Protein AF-A0A2E7CMU0-F1 (afdb_monomer_lite)

Secondary structure (DSSP, 8-state):
-----SHHHHHHHHHHHTSS--HHHHHHHHHHHHHHHHTTS-HHHHHHHHHHHT-SS-EEHHHHHHHHT--HHHHHHHHHHHHHTTSEEE-THHHHTTSSS-S--SSSHHHHTTS--EEEE-S-HHHHHHHHHHHHHHHHHHHHHHHHHHHHHHHHHHS-HHHHHHHHHHHHHHHHHHHHHHHHHH-HHHHHHHHHHHHHHHTTSSSSS---

Structure (mmCIF, N/CA/C/O backbone):
data_AF-A0A2E7CMU0-F1
#
_entry.id   AF-A0A2E7CMU0-F1
#
loop_
_atom_site.group_PDB
_atom_site.id
_atom_site.type_symbol
_atom_site.label_atom_id
_atom_site.label_alt_id
_atom_site.label_comp_id
_atom_site.label_asym_id
_atom_site.label_entity_id
_atom_site.label_seq_id
_atom_site.pdbx_PDB_ins_code
_atom_site.Cartn_x
_atom_site.Cartn_y
_atom_site.Cartn_z
_atom_site.occupancy
_atom_site.B_iso_or_equiv
_atom_site.auth_seq_id
_atom_site.auth_comp_id
_atom_site.auth_asym_id
_atom_site.auth_atom_id
_atom_site.pdbx_PDB_model_num
ATOM 1 N N . MET A 1 1 ? 39.537 -1.175 -45.916 1.00 44.81 1 MET A N 1
ATOM 2 C CA . MET A 1 1 ? 38.376 -2.036 -45.595 1.00 44.81 1 MET A CA 1
ATOM 3 C C . MET A 1 1 ? 38.641 -2.731 -44.264 1.00 44.81 1 MET A C 1
ATOM 5 O O . MET A 1 1 ? 39.725 -3.272 -44.107 1.00 44.81 1 MET A O 1
ATOM 9 N N . LYS A 1 2 ? 37.657 -2.701 -43.353 1.00 46.56 2 LYS A N 1
ATOM 10 C CA . LYS A 1 2 ? 37.602 -3.333 -42.015 1.00 46.56 2 LYS A CA 1
ATOM 11 C C . LYS A 1 2 ? 38.468 -2.722 -40.900 1.00 46.56 2 LYS A C 1
ATOM 13 O O . LYS A 1 2 ? 39.662 -2.977 -40.826 1.00 46.56 2 LYS A O 1
ATOM 18 N N . LYS A 1 3 ? 37.790 -2.036 -39.971 1.00 41.72 3 LYS A N 1
ATOM 19 C CA . LYS A 1 3 ? 37.779 -2.299 -38.515 1.00 41.72 3 LYS A CA 1
ATOM 20 C C . LYS A 1 3 ? 36.837 -1.282 -37.853 1.00 41.72 3 LYS A C 1
ATOM 22 O O . LYS A 1 3 ? 37.249 -0.173 -37.569 1.00 41.72 3 LYS A O 1
ATOM 27 N N . ASN A 1 4 ? 35.572 -1.661 -37.675 1.00 44.09 4 ASN A N 1
ATOM 28 C CA . ASN A 1 4 ? 34.621 -0.990 -36.777 1.00 44.09 4 ASN A CA 1
ATOM 29 C C . ASN A 1 4 ? 33.542 -2.003 -36.373 1.00 44.09 4 ASN A C 1
ATOM 31 O O . ASN A 1 4 ? 32.387 -1.917 -36.756 1.00 44.09 4 ASN A O 1
ATOM 35 N N . THR A 1 5 ? 33.959 -3.073 -35.699 1.00 53.72 5 THR A N 1
ATOM 36 C CA . THR A 1 5 ? 33.054 -4.160 -35.283 1.00 53.72 5 THR A CA 1
ATOM 37 C C . THR A 1 5 ? 33.078 -4.410 -33.775 1.00 53.72 5 THR A C 1
ATOM 39 O O . THR A 1 5 ? 32.323 -5.243 -33.295 1.00 53.72 5 THR A O 1
ATOM 42 N N . GLY A 1 6 ? 33.903 -3.687 -33.005 1.00 41.91 6 GLY A N 1
ATOM 43 C CA . GLY A 1 6 ? 34.020 -3.861 -31.549 1.00 41.91 6 GLY A CA 1
ATOM 44 C C . GLY A 1 6 ? 33.143 -2.924 -30.709 1.00 41.91 6 GLY A C 1
ATOM 45 O O . GLY A 1 6 ? 32.631 -3.346 -29.672 1.00 41.91 6 GLY A O 1
ATOM 46 N N . GLU A 1 7 ? 32.940 -1.678 -31.148 1.00 43.06 7 GLU A N 1
ATOM 47 C CA . GLU A 1 7 ? 32.168 -0.669 -30.399 1.00 43.06 7 GLU A CA 1
ATOM 48 C C . GLU A 1 7 ? 30.659 -0.763 -30.667 1.00 43.06 7 GLU A C 1
ATOM 50 O O . GLU A 1 7 ? 29.880 -0.786 -29.712 1.00 43.06 7 GLU A O 1
ATOM 55 N N . ASP A 1 8 ? 30.243 -0.996 -31.916 1.00 41.97 8 ASP A N 1
ATOM 56 C CA . ASP A 1 8 ? 28.827 -1.177 -32.288 1.00 41.97 8 ASP A CA 1
ATOM 57 C C . ASP A 1 8 ? 28.168 -2.395 -31.603 1.00 41.97 8 ASP A C 1
ATOM 59 O O . ASP A 1 8 ? 26.972 -2.396 -31.287 1.00 41.97 8 ASP A O 1
ATOM 63 N N . LEU A 1 9 ? 28.945 -3.439 -31.285 1.00 42.28 9 LEU A N 1
ATOM 64 C CA . LEU A 1 9 ? 28.461 -4.611 -30.540 1.00 42.28 9 LEU A CA 1
ATOM 65 C C . LEU A 1 9 ? 28.319 -4.352 -29.030 1.00 42.28 9 LEU A C 1
ATOM 67 O O . LEU A 1 9 ? 27.482 -4.984 -28.383 1.00 42.28 9 LEU A O 1
ATOM 71 N N . LYS A 1 10 ? 29.095 -3.424 -28.454 1.00 39.53 10 LYS A N 1
ATOM 72 C CA . LYS A 1 10 ? 28.945 -3.012 -27.047 1.00 39.53 10 LYS A CA 1
ATOM 73 C C . LYS A 1 10 ? 27.800 -2.014 -26.883 1.00 39.53 10 LYS A C 1
ATOM 75 O O . LYS A 1 10 ? 27.034 -2.135 -25.930 1.00 39.53 10 LYS A O 1
ATOM 80 N N . GLN A 1 11 ? 27.622 -1.101 -27.836 1.00 38.53 11 GLN A N 1
ATOM 81 C CA . GLN A 1 11 ? 26.534 -0.122 -27.821 1.00 38.53 11 GLN A CA 1
ATOM 82 C C . GLN A 1 11 ? 25.166 -0.776 -28.082 1.00 38.53 11 GLN A C 1
ATOM 84 O O . GLN A 1 11 ? 24.211 -0.503 -27.359 1.00 38.53 11 GLN A O 1
ATOM 89 N N . SER A 1 12 ? 25.073 -1.738 -29.009 1.00 36.97 12 SER A N 1
ATOM 90 C CA . SER A 1 12 ? 23.820 -2.477 -29.258 1.00 36.97 12 SER A CA 1
ATOM 91 C C . SER A 1 12 ? 23.412 -3.429 -28.122 1.00 36.97 12 SER A C 1
ATOM 93 O O . SER A 1 12 ? 22.215 -3.616 -27.887 1.00 36.97 12 SER A O 1
ATOM 95 N N . LYS A 1 13 ? 24.369 -3.993 -27.368 1.00 37.16 13 LYS A N 1
ATOM 96 C CA . LYS A 1 13 ? 24.080 -4.780 -26.153 1.00 37.16 13 LYS A CA 1
ATOM 97 C C . LYS A 1 13 ? 23.616 -3.907 -24.984 1.00 37.16 13 LYS A C 1
ATOM 99 O O . LYS A 1 13 ? 22.713 -4.317 -24.262 1.00 37.16 13 LYS A O 1
ATOM 104 N N . ASN A 1 14 ? 24.174 -2.705 -24.831 1.00 41.19 14 ASN A N 1
ATOM 105 C CA . ASN A 1 14 ? 23.803 -1.785 -23.751 1.00 41.19 14 ASN A CA 1
ATOM 106 C C . ASN A 1 14 ? 22.409 -1.155 -23.972 1.00 41.19 14 ASN A C 1
ATOM 108 O O . ASN A 1 14 ? 21.643 -0.989 -23.030 1.00 41.19 14 ASN A O 1
ATOM 112 N N . ILE A 1 15 ? 22.021 -0.908 -25.230 1.00 41.84 15 ILE A N 1
ATOM 113 C CA . ILE A 1 15 ? 20.683 -0.391 -25.579 1.00 41.84 15 ILE A CA 1
ATOM 114 C C . ILE A 1 15 ? 19.585 -1.458 -25.404 1.00 41.84 15 ILE A C 1
ATOM 116 O O . ILE A 1 15 ? 18.465 -1.127 -25.021 1.00 41.84 15 ILE A O 1
ATOM 120 N N . LYS A 1 16 ? 19.878 -2.745 -25.651 1.00 41.62 16 LYS A N 1
ATOM 121 C CA . LYS A 1 16 ? 18.906 -3.835 -25.431 1.00 41.62 16 LYS A CA 1
ATOM 122 C C . LYS A 1 16 ? 18.713 -4.180 -23.952 1.00 41.62 16 LYS A C 1
ATOM 124 O O . LYS A 1 16 ? 17.608 -4.551 -23.572 1.00 41.62 16 LYS A O 1
ATOM 129 N N 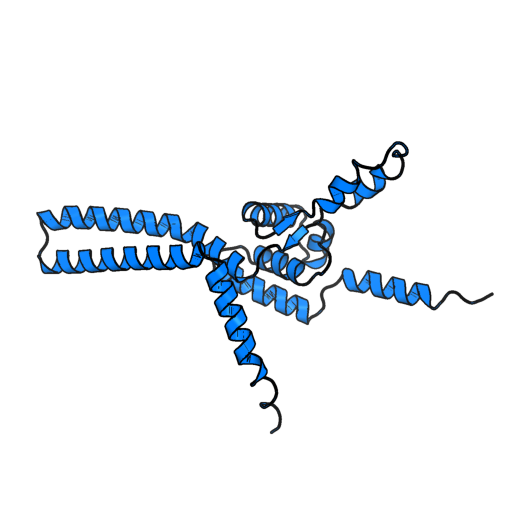. ALA A 1 17 ? 19.747 -4.023 -23.125 1.00 47.94 17 ALA A N 1
ATOM 130 C CA . ALA A 1 17 ? 19.672 -4.309 -21.692 1.00 47.94 17 ALA A CA 1
ATOM 131 C C . ALA A 1 17 ? 18.730 -3.361 -20.923 1.00 47.94 17 ALA A C 1
ATOM 133 O O . ALA A 1 17 ? 18.211 -3.751 -19.884 1.00 47.94 17 ALA A O 1
ATOM 134 N N . SER A 1 18 ? 18.456 -2.148 -21.427 1.00 59.78 18 SER A N 1
ATOM 135 C CA . SER A 1 18 ? 17.535 -1.207 -20.765 1.00 59.78 18 SER A CA 1
ATOM 136 C C . SER A 1 18 ? 16.062 -1.358 -21.170 1.00 59.78 18 SER A C 1
ATOM 138 O O . SER A 1 18 ? 15.197 -0.733 -20.558 1.00 59.78 18 SER A O 1
ATOM 140 N N . GLN A 1 19 ? 15.749 -2.174 -22.186 1.00 68.50 19 GLN A N 1
ATOM 141 C CA . GLN A 1 19 ? 14.406 -2.238 -22.786 1.00 68.50 19 GLN A CA 1
ATOM 142 C C . GLN A 1 19 ? 13.599 -3.491 -22.428 1.00 68.50 19 GLN A C 1
ATOM 144 O O . GLN A 1 19 ? 12.446 -3.608 -22.843 1.00 68.50 19 GLN A O 1
ATOM 149 N N . THR A 1 20 ? 14.166 -4.438 -21.681 1.00 84.75 20 THR A N 1
ATOM 150 C CA . THR A 1 20 ? 13.489 -5.692 -21.320 1.00 84.75 20 THR A CA 1
ATOM 151 C C . THR A 1 20 ? 13.838 -6.083 -19.892 1.00 84.75 20 THR A C 1
ATOM 153 O O . THR A 1 20 ? 14.986 -5.938 -19.481 1.00 84.75 20 THR A O 1
ATOM 156 N N . LEU A 1 21 ? 12.843 -6.564 -19.147 1.00 91.00 21 LEU A N 1
ATOM 157 C CA . LEU A 1 21 ? 13.028 -7.045 -17.783 1.00 91.00 21 LEU A CA 1
ATOM 158 C C . LEU A 1 21 ? 13.714 -8.412 -17.788 1.00 91.00 21 LEU A C 1
ATOM 160 O O . LEU A 1 21 ? 13.342 -9.307 -18.548 1.00 91.00 21 LEU A O 1
ATOM 164 N N . LEU A 1 22 ? 14.709 -8.579 -16.923 1.00 93.69 22 LEU A N 1
ATOM 165 C CA . LEU A 1 22 ? 15.286 -9.889 -16.640 1.00 93.69 22 LEU A CA 1
ATOM 166 C C . LEU A 1 22 ? 14.326 -10.707 -15.753 1.00 93.69 22 LEU A C 1
ATOM 168 O O . LEU A 1 22 ? 13.578 -10.126 -14.965 1.00 93.69 22 LEU A O 1
ATOM 172 N N . PRO A 1 23 ? 14.387 -12.053 -15.775 1.00 94.44 23 PRO A N 1
ATOM 173 C CA . PRO A 1 23 ? 13.454 -12.887 -15.007 1.00 94.44 23 PRO A CA 1
ATOM 174 C C . PRO A 1 23 ? 13.434 -12.614 -13.493 1.00 94.44 23 PRO A C 1
ATOM 176 O O . PRO A 1 23 ? 12.405 -12.764 -12.843 1.00 94.44 23 PRO A O 1
ATOM 179 N N . TRP A 1 24 ? 14.565 -12.220 -12.900 1.00 95.69 24 TRP A N 1
ATOM 180 C CA . TRP A 1 24 ? 14.628 -11.887 -11.472 1.00 95.69 24 TRP A CA 1
ATOM 181 C C . TRP A 1 24 ? 14.020 -10.509 -11.162 1.00 95.69 24 TRP A C 1
ATOM 183 O O . TRP A 1 24 ? 13.469 -10.315 -10.077 1.00 95.69 24 TRP A O 1
ATOM 193 N N . GLU A 1 25 ? 14.067 -9.573 -12.115 1.00 95.62 25 GLU A N 1
ATOM 194 C CA . GLU A 1 25 ? 13.421 -8.264 -11.992 1.00 95.62 25 GLU A CA 1
ATOM 195 C C . GLU A 1 25 ? 11.910 -8.444 -12.037 1.00 95.62 25 GLU A C 1
ATOM 197 O O . GLU A 1 25 ? 11.204 -7.915 -11.189 1.00 95.62 25 GLU A O 1
ATOM 202 N N . GLU A 1 26 ? 11.417 -9.263 -12.966 1.00 95.94 26 GLU A N 1
ATOM 203 C CA . GLU A 1 26 ? 9.996 -9.585 -13.073 1.00 95.94 26 GLU A CA 1
ATOM 204 C C . GLU A 1 26 ? 9.457 -10.237 -11.793 1.00 95.94 26 GLU A C 1
ATOM 206 O O . GLU A 1 26 ? 8.447 -9.782 -11.258 1.00 95.94 26 GLU A O 1
ATOM 211 N N . LYS A 1 27 ? 10.181 -11.215 -11.229 1.00 97.62 27 LYS A N 1
ATOM 212 C CA . LYS A 1 27 ? 9.839 -11.814 -9.926 1.00 97.62 27 LYS A CA 1
ATOM 213 C C . LYS A 1 27 ? 9.807 -10.781 -8.800 1.00 97.62 27 LYS A C 1
ATOM 215 O O . LYS A 1 27 ? 8.898 -10.808 -7.976 1.00 97.62 27 LYS A O 1
ATOM 220 N N . THR A 1 28 ? 10.779 -9.868 -8.766 1.00 96.38 28 THR A N 1
ATOM 221 C CA . THR A 1 28 ? 10.822 -8.784 -7.771 1.00 96.38 28 THR A CA 1
ATOM 222 C C . THR A 1 28 ? 9.614 -7.862 -7.912 1.00 96.38 28 THR A C 1
ATOM 224 O O . THR A 1 28 ? 8.930 -7.586 -6.930 1.00 96.38 28 THR A O 1
ATOM 227 N N . LEU A 1 29 ? 9.319 -7.419 -9.136 1.00 97.19 29 LEU A N 1
ATOM 228 C CA . LEU A 1 29 ? 8.171 -6.569 -9.443 1.00 97.19 29 LEU A CA 1
ATOM 229 C C . LEU A 1 29 ? 6.860 -7.246 -9.042 1.00 97.19 29 LEU A C 1
ATOM 231 O O . LEU A 1 29 ? 6.022 -6.597 -8.429 1.00 97.19 29 LEU A O 1
ATOM 235 N N . GLN A 1 30 ? 6.699 -8.533 -9.349 1.00 97.56 30 GLN A N 1
ATOM 236 C CA . GLN A 1 30 ? 5.519 -9.306 -8.970 1.00 97.56 30 GLN A CA 1
ATOM 237 C C . GLN A 1 30 ? 5.385 -9.421 -7.447 1.00 97.56 30 GLN A C 1
ATOM 239 O O . GLN A 1 30 ? 4.321 -9.149 -6.905 1.00 97.56 30 GLN A O 1
ATOM 244 N N . ALA A 1 31 ? 6.460 -9.769 -6.735 1.00 96.62 31 ALA A N 1
ATOM 245 C CA . ALA A 1 31 ? 6.429 -9.893 -5.278 1.00 96.62 31 ALA A CA 1
ATOM 246 C C . ALA A 1 31 ? 6.057 -8.565 -4.595 1.00 96.62 31 ALA A C 1
ATOM 248 O O . ALA A 1 31 ? 5.209 -8.540 -3.701 1.00 96.62 31 ALA A O 1
ATOM 249 N N . VAL A 1 32 ? 6.650 -7.456 -5.049 1.00 94.50 32 VAL A N 1
ATOM 250 C CA . VAL A 1 32 ? 6.330 -6.121 -4.529 1.00 94.50 32 VAL A CA 1
ATOM 251 C C . VAL A 1 32 ? 4.919 -5.688 -4.938 1.00 94.50 32 VAL A C 1
ATOM 253 O O . VAL A 1 32 ? 4.195 -5.117 -4.129 1.00 94.50 32 VAL A O 1
ATOM 256 N N . GLY A 1 33 ? 4.496 -5.987 -6.167 1.00 95.06 33 GLY A N 1
ATOM 257 C CA . GLY A 1 33 ? 3.131 -5.747 -6.633 1.00 95.06 33 GLY A CA 1
ATOM 258 C C . GLY A 1 33 ? 2.095 -6.428 -5.740 1.00 95.06 33 GLY A C 1
ATOM 259 O O . GLY A 1 33 ? 1.190 -5.760 -5.249 1.00 95.06 33 GLY A O 1
ATOM 260 N N . ASN A 1 34 ? 2.295 -7.715 -5.447 1.00 95.56 34 ASN A N 1
ATOM 261 C CA . ASN A 1 34 ? 1.396 -8.515 -4.617 1.00 95.56 34 ASN A CA 1
ATOM 262 C C . ASN A 1 34 ? 1.285 -7.979 -3.183 1.00 95.56 34 ASN A C 1
ATOM 264 O O . ASN A 1 34 ? 0.182 -7.875 -2.651 1.00 95.56 34 ASN A O 1
ATOM 268 N N . VAL A 1 35 ? 2.408 -7.633 -2.536 1.00 91.12 35 VAL A N 1
ATOM 269 C CA . VAL A 1 35 ? 2.347 -7.109 -1.159 1.00 91.12 35 VAL A CA 1
ATOM 270 C C . VAL A 1 35 ? 1.678 -5.737 -1.125 1.00 91.12 35 VAL A C 1
ATOM 272 O O . VAL A 1 35 ? 0.891 -5.467 -0.227 1.00 91.12 35 VAL A O 1
ATOM 275 N N . VAL A 1 36 ? 1.925 -4.883 -2.120 1.00 90.00 36 VAL A N 1
ATOM 276 C CA . VAL A 1 36 ? 1.280 -3.566 -2.222 1.00 90.00 36 VAL A CA 1
ATOM 277 C C . VAL A 1 36 ? -0.221 -3.703 -2.489 1.00 90.00 36 VAL A C 1
ATOM 279 O O . VAL A 1 36 ? -1.016 -2.974 -1.896 1.00 90.00 36 VAL A O 1
ATOM 282 N N . GLU A 1 37 ? -0.622 -4.663 -3.324 1.00 92.06 37 GLU A N 1
ATOM 283 C CA . GLU A 1 37 ? -2.031 -4.967 -3.576 1.00 92.06 37 GLU A CA 1
ATOM 284 C C . GLU A 1 37 ? -2.752 -5.479 -2.329 1.00 92.06 37 GLU A C 1
ATOM 286 O O . GLU A 1 37 ? -3.851 -5.017 -2.023 1.00 92.06 37 GLU A O 1
ATOM 291 N N . PHE A 1 38 ? -2.108 -6.352 -1.550 1.00 89.81 38 PHE A N 1
ATOM 292 C CA . PHE A 1 38 ? -2.646 -6.835 -0.277 1.00 89.81 38 PHE A CA 1
ATOM 293 C C . PHE A 1 38 ? -3.016 -5.688 0.684 1.00 89.81 38 PHE A C 1
ATOM 295 O O . PHE A 1 38 ? -4.028 -5.760 1.382 1.00 89.81 38 PHE A O 1
ATOM 302 N N . TRP A 1 39 ? -2.249 -4.594 0.682 1.00 85.12 39 TRP A N 1
ATOM 303 C CA . TRP A 1 39 ? -2.528 -3.415 1.509 1.00 85.12 39 TRP A CA 1
ATOM 304 C C . TRP A 1 39 ? -3.596 -2.470 0.924 1.00 85.12 39 TRP A C 1
ATOM 306 O O . TRP A 1 39 ? -3.930 -1.461 1.544 1.00 85.12 39 TRP A O 1
ATOM 316 N N . GLY A 1 40 ? -4.198 -2.810 -0.220 1.00 82.38 40 GLY A N 1
ATOM 317 C CA . GLY A 1 40 ? -5.332 -2.093 -0.812 1.00 82.38 40 GLY A CA 1
ATOM 318 C C . GLY A 1 40 ? -4.963 -1.103 -1.918 1.00 82.38 40 GLY A C 1
ATOM 319 O O . GLY A 1 40 ? -5.802 -0.302 -2.329 1.00 82.38 40 GLY A O 1
ATOM 320 N N . PHE A 1 41 ? -3.722 -1.130 -2.407 1.00 87.38 41 PHE A N 1
ATOM 321 C CA . PHE A 1 41 ? -3.306 -0.365 -3.585 1.00 87.38 41 PHE A CA 1
ATOM 322 C C . PHE A 1 41 ? -3.486 -1.207 -4.855 1.00 87.38 41 PHE A C 1
ATOM 324 O O . PHE A 1 41 ? -3.766 -2.396 -4.805 1.00 87.38 41 PHE A O 1
ATOM 331 N N . LYS A 1 42 ? -3.316 -0.605 -6.035 1.00 91.94 42 LYS A N 1
ATOM 332 C CA . LYS A 1 42 ? -3.214 -1.373 -7.285 1.00 91.94 42 LYS A CA 1
ATOM 333 C C . LYS A 1 42 ? -1.853 -2.069 -7.346 1.00 91.94 42 LYS A C 1
ATOM 335 O O . LYS A 1 42 ? -0.841 -1.409 -7.117 1.00 91.94 42 LYS A O 1
ATOM 340 N N . GLU A 1 43 ? -1.811 -3.327 -7.782 1.00 95.19 43 GLU A N 1
ATOM 341 C CA . GLU A 1 43 ? -0.571 -4.097 -8.011 1.00 95.19 43 GLU A CA 1
ATOM 342 C C . GLU A 1 43 ? 0.486 -3.289 -8.794 1.00 95.19 43 GLU A C 1
ATOM 344 O O . GLU A 1 43 ? 1.671 -3.238 -8.449 1.00 95.19 43 GLU A O 1
ATOM 349 N N . ASN A 1 44 ? 0.047 -2.561 -9.827 1.00 96.94 44 ASN A N 1
ATOM 350 C CA . ASN A 1 44 ? 0.940 -1.770 -10.672 1.00 96.94 44 ASN A CA 1
ATOM 351 C C . ASN A 1 44 ? 1.581 -0.558 -9.968 1.00 96.94 44 ASN A C 1
ATOM 353 O O . ASN A 1 44 ? 2.605 -0.081 -10.454 1.00 96.94 44 ASN A O 1
ATOM 357 N N . HIS A 1 45 ? 1.059 -0.078 -8.831 1.00 95.00 45 HIS A N 1
ATOM 358 C CA . HIS A 1 45 ? 1.774 0.904 -8.003 1.00 95.00 45 HIS A CA 1
ATOM 359 C C . HIS A 1 45 ? 3.077 0.306 -7.468 1.00 95.00 45 HIS A C 1
ATOM 361 O O . HIS A 1 45 ? 4.146 0.897 -7.633 1.00 95.00 45 HIS A O 1
ATOM 367 N N . GLY A 1 46 ? 2.992 -0.904 -6.904 1.00 94.62 46 GLY A N 1
ATOM 368 C CA . GLY A 1 46 ? 4.148 -1.631 -6.388 1.00 94.62 46 GLY A CA 1
ATOM 369 C C . GLY A 1 46 ? 5.144 -1.970 -7.491 1.00 94.62 46 GLY A C 1
ATOM 370 O O . GLY A 1 46 ? 6.343 -1.755 -7.324 1.00 94.62 46 GLY A O 1
ATOM 371 N N . ARG A 1 47 ? 4.660 -2.404 -8.663 1.00 97.25 47 ARG A N 1
ATOM 372 C CA . ARG A 1 47 ? 5.524 -2.716 -9.817 1.00 97.25 47 ARG A CA 1
ATOM 373 C C . ARG A 1 47 ? 6.274 -1.496 -10.349 1.00 97.25 47 ARG A C 1
ATOM 375 O O . ARG A 1 47 ? 7.460 -1.610 -10.650 1.00 97.25 47 ARG A O 1
ATOM 382 N N . ILE A 1 48 ? 5.619 -0.336 -10.458 1.00 96.25 48 ILE A N 1
ATOM 383 C CA . ILE A 1 48 ? 6.277 0.907 -10.897 1.00 96.25 48 ILE A CA 1
ATOM 384 C C . ILE A 1 48 ? 7.350 1.322 -9.896 1.00 96.25 48 ILE A C 1
ATOM 386 O O . ILE A 1 48 ? 8.476 1.607 -10.299 1.00 96.25 48 ILE A O 1
ATOM 390 N N . TRP A 1 49 ? 7.027 1.333 -8.604 1.00 95.25 49 TRP A N 1
ATOM 391 C CA . TRP A 1 49 ? 8.002 1.699 -7.586 1.00 95.25 49 TRP A CA 1
ATOM 392 C C . TRP A 1 49 ? 9.177 0.722 -7.543 1.00 95.25 49 TRP A C 1
ATOM 394 O O . TRP A 1 49 ? 10.317 1.167 -7.579 1.00 95.25 49 TRP A O 1
ATOM 404 N N . ALA A 1 50 ? 8.930 -0.592 -7.569 1.00 95.56 50 ALA A N 1
ATOM 405 C CA . ALA A 1 50 ? 9.992 -1.598 -7.586 1.00 95.56 50 ALA A CA 1
ATOM 406 C C . ALA A 1 50 ? 10.900 -1.427 -8.808 1.00 95.56 50 ALA A C 1
ATOM 408 O O . ALA A 1 50 ? 12.122 -1.461 -8.683 1.00 95.56 50 ALA A O 1
ATOM 409 N N . LEU A 1 51 ? 10.313 -1.176 -9.983 1.00 95.94 51 LEU A N 1
ATOM 410 C CA . LEU A 1 51 ? 11.071 -0.902 -11.197 1.00 95.94 51 LEU A CA 1
ATOM 411 C C . LEU A 1 51 ? 11.975 0.323 -11.035 1.00 95.94 51 LEU A C 1
ATOM 413 O O . LEU A 1 51 ? 13.153 0.255 -11.372 1.00 95.94 51 LEU A O 1
ATOM 417 N N . LEU A 1 52 ? 11.439 1.428 -10.518 1.00 93.94 52 LEU A N 1
ATOM 418 C CA . LEU A 1 52 ? 12.204 2.653 -10.293 1.00 93.94 52 LEU A CA 1
ATOM 419 C C . LEU A 1 52 ? 13.301 2.460 -9.236 1.00 93.94 52 LEU A C 1
ATOM 421 O O . LEU A 1 52 ? 14.408 2.950 -9.430 1.00 93.94 52 LEU A O 1
ATOM 425 N N . SER A 1 53 ? 13.035 1.698 -8.174 1.00 91.94 53 SER A N 1
ATOM 426 C CA . SER A 1 53 ? 14.006 1.375 -7.119 1.00 91.94 53 SER A CA 1
ATOM 427 C C . SER A 1 53 ? 15.161 0.497 -7.612 1.00 91.94 53 SER A C 1
ATOM 429 O O . SER A 1 53 ? 16.275 0.598 -7.105 1.00 91.94 53 SER A O 1
ATOM 431 N N . LEU A 1 54 ? 14.928 -0.358 -8.614 1.00 92.44 54 LEU A N 1
ATOM 432 C CA . LEU A 1 54 ? 15.964 -1.205 -9.219 1.00 92.44 54 LEU A CA 1
ATOM 433 C C . LEU A 1 54 ? 16.839 -0.468 -10.245 1.00 92.44 54 LEU A C 1
ATOM 435 O O . LEU A 1 54 ? 17.80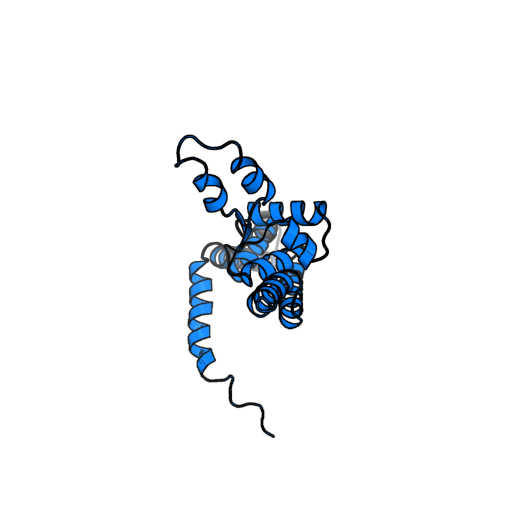5 -1.041 -10.758 1.00 92.44 54 LEU A O 1
ATOM 439 N N . ARG A 1 55 ? 16.507 0.773 -10.611 1.00 89.19 55 ARG A N 1
ATOM 440 C CA . ARG A 1 55 ? 17.210 1.528 -11.655 1.00 89.19 55 ARG A CA 1
ATOM 441 C C . ARG A 1 55 ? 18.037 2.645 -11.024 1.00 89.19 55 ARG A C 1
ATOM 443 O O . ARG A 1 55 ? 17.546 3.430 -10.225 1.00 89.19 55 ARG A O 1
ATOM 450 N N . LYS A 1 56 ? 19.321 2.713 -11.396 1.00 76.69 56 LYS A N 1
ATOM 451 C CA . LYS A 1 56 ? 20.244 3.763 -10.920 1.00 76.69 56 LYS A CA 1
ATOM 452 C C . LYS A 1 56 ? 19.881 5.139 -11.477 1.00 76.69 56 LYS A C 1
ATOM 454 O O . LYS A 1 56 ? 20.003 6.146 -10.787 1.00 76.69 56 LYS A O 1
ATOM 459 N N . GLU A 1 57 ? 19.459 5.164 -12.735 1.00 83.19 57 GLU A N 1
ATOM 460 C CA . GLU A 1 57 ? 18.950 6.351 -13.412 1.00 83.19 57 GLU A CA 1
ATOM 461 C C . GLU A 1 57 ? 17.422 6.284 -13.417 1.00 83.19 57 GLU A C 1
ATOM 463 O O . GLU A 1 57 ? 16.845 5.201 -13.543 1.00 83.19 57 GLU A O 1
ATOM 468 N N . GLY A 1 58 ? 16.766 7.432 -13.241 1.00 88.75 58 GLY A N 1
ATOM 469 C CA . GLY A 1 58 ? 15.308 7.487 -13.281 1.00 88.75 58 GLY A CA 1
ATOM 470 C C . GLY A 1 58 ? 14.768 7.090 -14.655 1.00 88.75 58 GLY A C 1
ATOM 471 O O . GLY A 1 58 ? 15.476 7.169 -15.658 1.00 88.75 58 GLY A O 1
ATOM 472 N N . LEU A 1 59 ? 13.497 6.699 -14.717 1.00 92.19 59 LEU A N 1
ATOM 473 C CA . LEU A 1 59 ? 12.849 6.299 -15.967 1.00 92.19 59 LEU A CA 1
ATOM 474 C C . LEU A 1 59 ? 11.815 7.319 -16.418 1.00 92.19 59 LEU A C 1
ATOM 476 O O . LEU A 1 59 ? 11.132 7.948 -15.613 1.00 92.19 59 LEU A O 1
ATOM 480 N N . THR A 1 60 ? 11.632 7.427 -17.726 1.00 92.69 60 THR A N 1
ATOM 481 C CA . THR A 1 60 ? 10.523 8.169 -18.320 1.00 92.69 60 THR A CA 1
ATOM 482 C C . THR A 1 60 ? 9.224 7.367 -18.261 1.00 92.69 60 THR A C 1
ATOM 484 O O . THR A 1 60 ? 9.219 6.133 -18.276 1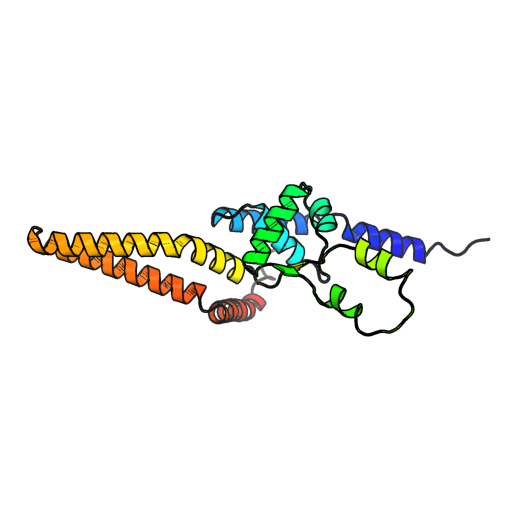.00 92.69 60 THR A O 1
ATOM 487 N N . ALA A 1 61 ? 8.079 8.054 -18.312 1.00 92.38 61 ALA A N 1
ATOM 488 C CA . ALA A 1 61 ? 6.776 7.387 -18.416 1.00 92.38 61 ALA A CA 1
ATOM 489 C C . ALA A 1 61 ? 6.677 6.455 -19.643 1.00 92.38 61 ALA A C 1
ATOM 491 O O . ALA A 1 61 ? 5.974 5.446 -19.607 1.00 92.38 61 ALA A O 1
ATOM 492 N N . LEU A 1 62 ? 7.388 6.765 -20.736 1.00 91.62 62 LEU A N 1
ATOM 493 C CA . LEU A 1 62 ? 7.431 5.918 -21.930 1.00 91.62 62 LEU A CA 1
ATOM 494 C C . LEU A 1 62 ? 8.189 4.609 -21.679 1.00 91.62 62 LEU A C 1
ATOM 496 O O . LEU A 1 62 ? 7.763 3.563 -22.171 1.00 91.62 62 LEU A O 1
ATOM 500 N N . GLU A 1 63 ? 9.295 4.661 -20.944 1.00 93.00 63 GLU A N 1
ATOM 501 C CA . GLU A 1 63 ? 10.088 3.480 -20.591 1.00 93.00 63 GLU A CA 1
ATOM 502 C C . GLU A 1 63 ? 9.332 2.587 -19.615 1.00 93.00 63 GLU A C 1
ATOM 504 O O . GLU A 1 63 ? 9.188 1.398 -19.886 1.00 93.00 63 GLU A O 1
ATOM 509 N N . ILE A 1 64 ? 8.741 3.168 -18.565 1.00 95.19 64 ILE A N 1
ATOM 510 C CA . ILE A 1 64 ? 7.882 2.448 -17.611 1.00 95.19 64 ILE A CA 1
ATOM 511 C C . ILE A 1 64 ? 6.752 1.730 -18.356 1.00 95.19 64 ILE A C 1
ATOM 513 O O . ILE A 1 64 ? 6.515 0.541 -18.153 1.00 95.19 64 ILE A O 1
ATOM 517 N N . ARG A 1 65 ? 6.094 2.432 -19.288 1.00 94.75 65 ARG A N 1
ATOM 518 C CA . ARG A 1 65 ? 5.037 1.866 -20.130 1.00 94.75 65 ARG A CA 1
ATOM 519 C C . ARG A 1 65 ? 5.511 0.649 -20.920 1.00 94.75 65 ARG A C 1
ATOM 521 O O . ARG A 1 65 ? 4.812 -0.356 -20.959 1.00 94.75 65 ARG A O 1
ATOM 528 N N . LYS A 1 66 ? 6.667 0.758 -21.578 1.00 93.44 66 LYS A N 1
ATOM 529 C CA . LYS A 1 66 ? 7.227 -0.321 -22.404 1.00 93.44 66 LYS A CA 1
ATOM 530 C C . LYS A 1 66 ? 7.643 -1.522 -21.556 1.00 93.44 66 LYS A C 1
ATOM 532 O O . LYS A 1 66 ? 7.333 -2.641 -21.938 1.00 93.44 66 LYS A O 1
ATOM 537 N N . LEU A 1 67 ? 8.302 -1.283 -20.424 1.00 95.00 67 LEU A N 1
ATOM 538 C CA . LEU A 1 67 ? 8.814 -2.334 -19.542 1.00 95.00 67 LEU A CA 1
ATOM 539 C C . LEU A 1 67 ? 7.693 -3.098 -18.831 1.00 95.00 67 LEU A C 1
ATOM 541 O O . LEU A 1 67 ? 7.794 -4.308 -18.675 1.00 95.00 67 LEU A O 1
ATOM 545 N N . LEU A 1 68 ? 6.620 -2.410 -18.427 1.00 95.69 68 LEU A N 1
ATOM 546 C CA . LEU A 1 68 ? 5.501 -3.025 -17.704 1.00 95.69 68 LEU A CA 1
ATOM 547 C C . LEU A 1 68 ? 4.330 -3.446 -18.604 1.00 95.69 68 LEU A C 1
ATOM 549 O O . LEU A 1 68 ? 3.361 -4.014 -18.107 1.00 95.69 68 LEU A O 1
ATOM 553 N N . GLY A 1 69 ? 4.379 -3.143 -19.906 1.00 94.69 69 GLY A N 1
ATOM 554 C CA . GLY A 1 69 ? 3.286 -3.444 -20.838 1.00 94.69 69 GLY A CA 1
ATOM 555 C C . GLY A 1 69 ? 1.987 -2.679 -20.548 1.00 94.69 69 GLY A C 1
ATOM 556 O O . GLY A 1 69 ? 0.904 -3.133 -20.907 1.00 94.69 69 GLY A O 1
ATOM 557 N N . LEU A 1 70 ? 2.071 -1.524 -19.883 1.00 95.75 70 LEU A N 1
ATOM 558 C CA . LEU A 1 70 ? 0.906 -0.740 -19.467 1.00 95.75 70 LEU A CA 1
ATOM 559 C C . LEU A 1 70 ? 0.425 0.211 -20.570 1.00 95.75 70 LEU A C 1
ATOM 561 O O . LEU A 1 70 ? 1.152 0.558 -21.501 1.00 95.75 70 LEU A O 1
ATOM 565 N N . SER A 1 71 ? -0.813 0.697 -20.463 1.00 96.56 71 SER A N 1
ATOM 566 C CA . SER A 1 71 ? -1.301 1.758 -21.348 1.00 96.56 71 SER A CA 1
ATOM 567 C C . SER A 1 71 ? -0.737 3.126 -20.939 1.00 96.56 71 SER A C 1
ATOM 569 O O . SER A 1 71 ? -0.332 3.341 -19.796 1.00 96.56 71 SER A O 1
ATOM 571 N N . LYS A 1 72 ? -0.739 4.099 -21.863 1.00 94.06 72 LYS A N 1
ATOM 572 C CA . LYS A 1 72 ? -0.335 5.484 -21.546 1.00 94.06 72 LYS A CA 1
ATOM 573 C C . LYS A 1 72 ? -1.203 6.083 -20.428 1.00 94.06 72 LYS A C 1
ATOM 575 O O . LYS A 1 72 ? -0.670 6.751 -19.550 1.00 94.06 72 LYS A O 1
ATOM 580 N N . GLY A 1 73 ? -2.517 5.842 -20.474 1.00 95.62 73 GLY A N 1
ATOM 581 C CA . GLY A 1 73 ? -3.458 6.327 -19.461 1.00 95.62 73 GLY A CA 1
ATOM 582 C C . GLY A 1 73 ? -3.200 5.700 -18.093 1.00 95.62 73 GLY A C 1
ATOM 583 O O . GLY A 1 73 ? -3.087 6.427 -17.113 1.00 95.62 73 GLY A O 1
ATOM 584 N N . ALA A 1 74 ? -2.998 4.378 -18.047 1.00 96.12 74 ALA A N 1
ATOM 585 C CA . ALA A 1 74 ? -2.698 3.665 -16.807 1.00 96.12 74 ALA A CA 1
ATOM 586 C C . ALA A 1 74 ? -1.415 4.191 -16.151 1.00 96.12 74 ALA A C 1
ATOM 588 O O . ALA A 1 74 ? -1.446 4.573 -14.988 1.00 96.12 74 ALA A O 1
ATOM 589 N N . VAL A 1 75 ? -0.311 4.292 -16.902 1.00 96.38 75 VAL A N 1
ATOM 590 C CA . VAL A 1 75 ? 0.957 4.823 -16.367 1.00 96.38 75 VAL A CA 1
ATOM 591 C C . VAL A 1 75 ? 0.801 6.257 -15.866 1.00 96.38 75 VAL A C 1
ATOM 593 O O . VAL A 1 75 ? 1.337 6.585 -14.816 1.00 96.38 75 VAL A O 1
ATOM 596 N N . SER A 1 76 ? 0.054 7.104 -16.579 1.00 93.81 76 SER A N 1
ATOM 597 C CA . SER A 1 76 ? -0.172 8.489 -16.152 1.00 93.81 76 SER A CA 1
ATOM 598 C C . SER A 1 76 ? -0.920 8.570 -14.824 1.00 93.81 76 SER A C 1
ATOM 600 O O . SER A 1 76 ? -0.513 9.340 -13.963 1.00 93.81 76 SER A O 1
ATOM 602 N N . MET A 1 77 ? -1.993 7.790 -14.662 1.00 96.12 77 MET A N 1
ATOM 603 C CA . MET A 1 77 ? -2.772 7.777 -13.421 1.00 96.12 77 MET A CA 1
ATOM 604 C C . MET A 1 77 ? -1.944 7.233 -12.256 1.00 96.12 77 MET A C 1
ATOM 606 O O . MET A 1 77 ? -1.860 7.872 -11.219 1.00 96.12 77 MET A O 1
ATOM 610 N N . LEU A 1 78 ? -1.266 6.099 -12.454 1.00 95.69 78 LEU A N 1
ATOM 611 C CA . LEU A 1 78 ? -0.465 5.465 -11.404 1.00 95.69 78 LEU A CA 1
ATOM 612 C C . LEU A 1 78 ? 0.721 6.342 -10.974 1.00 95.69 78 LEU A C 1
ATOM 614 O O . LEU A 1 78 ? 1.031 6.412 -9.791 1.00 95.69 78 LEU A O 1
ATOM 618 N N . LEU A 1 79 ? 1.397 7.015 -11.914 1.00 94.81 79 LEU A N 1
ATOM 619 C CA . LEU A 1 79 ? 2.476 7.947 -11.570 1.00 94.81 79 LEU A CA 1
ATOM 620 C C . LEU A 1 79 ? 1.945 9.176 -10.836 1.00 94.81 79 LEU A C 1
ATOM 622 O O . LEU A 1 79 ? 2.591 9.619 -9.899 1.00 94.81 79 LEU A O 1
ATOM 626 N N . GLN A 1 80 ? 0.782 9.703 -11.226 1.00 93.31 80 GLN A N 1
ATOM 627 C CA . GLN A 1 80 ? 0.158 10.816 -10.514 1.00 93.31 80 GLN A CA 1
ATOM 628 C C . GLN A 1 80 ? -0.193 10.432 -9.072 1.00 93.31 80 GLN A C 1
ATOM 630 O O . GLN A 1 80 ? 0.100 11.197 -8.157 1.00 93.31 80 GLN A O 1
ATOM 635 N N . ASP A 1 81 ? -0.768 9.246 -8.869 1.00 91.81 81 ASP A N 1
ATOM 636 C CA . ASP A 1 81 ? -1.068 8.708 -7.541 1.00 91.81 81 ASP A CA 1
ATOM 637 C C . ASP A 1 81 ? 0.223 8.613 -6.698 1.00 91.81 81 ASP A C 1
ATOM 639 O O . ASP A 1 81 ? 0.323 9.222 -5.634 1.00 91.81 81 ASP A O 1
ATOM 643 N 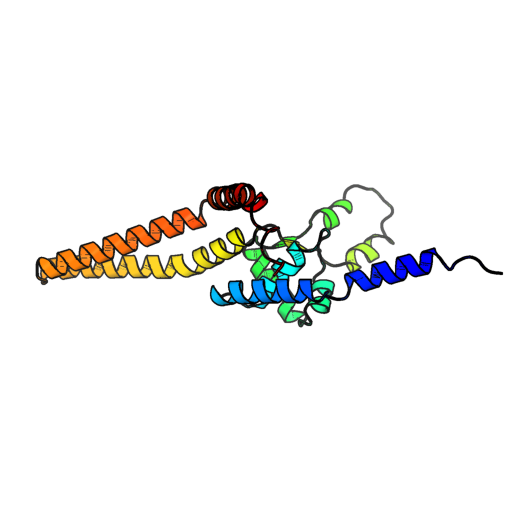N . LEU A 1 82 ? 1.265 7.954 -7.222 1.00 91.12 82 LEU A N 1
ATOM 644 C CA . LEU A 1 82 ? 2.559 7.792 -6.541 1.00 91.12 82 LEU A CA 1
ATOM 645 C C . LEU A 1 82 ? 3.295 9.117 -6.262 1.00 91.12 82 LEU A C 1
ATOM 647 O O . LEU A 1 82 ? 3.990 9.224 -5.250 1.00 91.12 82 LEU A O 1
ATOM 651 N N . GLU A 1 83 ? 3.160 10.115 -7.138 1.00 90.88 83 GLU A N 1
ATOM 652 C CA . GLU A 1 83 ? 3.707 11.464 -6.941 1.00 90.88 83 GLU A CA 1
ATOM 653 C C . GLU A 1 83 ? 2.976 12.226 -5.838 1.00 90.88 83 GLU A C 1
ATOM 655 O O . GLU A 1 83 ? 3.620 12.828 -4.983 1.00 90.88 83 GLU A O 1
ATOM 660 N N . ASN A 1 84 ? 1.640 12.175 -5.825 1.00 87.81 84 ASN A N 1
ATOM 661 C CA . ASN A 1 84 ? 0.829 12.810 -4.783 1.00 87.81 84 ASN A CA 1
ATOM 662 C C . ASN A 1 84 ? 1.156 12.257 -3.388 1.00 87.81 84 ASN A C 1
ATOM 664 O O . ASN A 1 84 ? 0.977 12.941 -2.381 1.00 87.81 84 ASN A O 1
ATOM 668 N N . TRP A 1 85 ? 1.637 11.017 -3.336 1.00 85.19 85 TRP A N 1
ATOM 669 C CA . TRP A 1 85 ? 2.050 10.338 -2.114 1.00 85.19 85 TRP A CA 1
ATOM 670 C C . TRP A 1 85 ? 3.541 10.499 -1.792 1.00 85.19 85 TRP A C 1
ATOM 672 O O . TRP A 1 85 ? 4.011 9.940 -0.804 1.00 85.19 85 TRP A O 1
ATOM 682 N N . THR A 1 86 ? 4.295 11.245 -2.608 1.00 87.06 86 THR A N 1
ATOM 683 C CA . THR A 1 86 ? 5.747 11.470 -2.449 1.00 87.06 86 THR A CA 1
ATOM 684 C C . THR A 1 86 ? 6.575 10.173 -2.494 1.00 87.06 86 THR A C 1
ATOM 686 O O . THR A 1 86 ? 7.734 10.129 -2.092 1.00 87.06 86 THR A O 1
ATOM 689 N N . ILE A 1 87 ? 5.997 9.091 -3.015 1.00 89.19 87 ILE A N 1
ATOM 690 C CA . ILE A 1 87 ? 6.660 7.789 -3.172 1.00 89.19 87 ILE A CA 1
ATOM 691 C C . ILE A 1 87 ? 7.588 7.816 -4.394 1.00 89.19 87 ILE A C 1
ATOM 693 O O . ILE A 1 87 ? 8.677 7.232 -4.399 1.00 89.19 87 ILE A O 1
ATOM 697 N N . VAL A 1 88 ? 7.152 8.518 -5.439 1.00 91.12 88 VAL A N 1
ATOM 698 C CA . VAL A 1 88 ? 7.922 8.782 -6.653 1.00 91.12 88 VAL A CA 1
ATOM 699 C C . VAL A 1 88 ? 8.089 10.287 -6.808 1.00 91.12 88 VAL A C 1
ATOM 701 O O . VAL A 1 88 ? 7.140 11.042 -6.623 1.00 91.12 88 VAL A O 1
ATOM 704 N N . LEU A 1 89 ? 9.290 10.721 -7.179 1.00 89.00 89 LEU A N 1
ATOM 705 C CA . LEU A 1 89 ? 9.597 12.118 -7.467 1.00 89.00 89 LEU A CA 1
ATOM 706 C C . LEU A 1 89 ? 10.002 12.309 -8.923 1.00 89.00 89 LEU A C 1
ATOM 708 O O . LEU A 1 89 ? 10.513 11.395 -9.579 1.00 89.00 89 LEU A O 1
ATOM 712 N N . ARG A 1 90 ? 9.813 13.539 -9.401 1.00 87.69 90 ARG A N 1
ATOM 713 C CA . ARG A 1 90 ? 10.382 14.003 -10.664 1.00 87.69 90 ARG A CA 1
ATOM 714 C C . ARG A 1 90 ? 11.825 14.405 -10.440 1.00 87.69 90 ARG A C 1
ATOM 716 O O . ARG A 1 90 ? 12.137 15.106 -9.483 1.00 87.69 90 ARG A O 1
ATOM 723 N N . ASP A 1 91 ? 12.685 13.991 -11.353 1.00 79.25 91 ASP A N 1
ATOM 724 C CA . ASP A 1 91 ? 14.058 14.469 -11.378 1.00 79.25 91 ASP A CA 1
ATOM 725 C C . ASP A 1 91 ? 14.106 15.868 -12.024 1.00 79.25 91 ASP A C 1
ATOM 727 O O . ASP A 1 91 ? 14.121 16.015 -13.251 1.00 79.25 91 ASP A O 1
ATOM 731 N N . GLU A 1 92 ? 14.036 16.905 -11.185 1.00 64.50 92 GLU A N 1
ATOM 732 C CA . GLU A 1 92 ? 14.043 18.327 -11.571 1.00 64.50 92 GLU A CA 1
ATOM 733 C C . GLU A 1 92 ? 15.389 18.768 -12.187 1.00 64.50 92 GLU A C 1
ATOM 735 O O . GLU A 1 92 ? 15.436 19.743 -12.947 1.00 64.50 92 GLU A O 1
ATOM 740 N N . ASP A 1 93 ? 16.484 18.034 -11.945 1.00 51.59 93 ASP A N 1
ATOM 741 C CA . ASP A 1 93 ? 17.828 18.384 -12.436 1.00 51.59 93 ASP A CA 1
ATOM 742 C C . ASP A 1 93 ? 17.934 18.320 -13.969 1.00 51.59 93 ASP A C 1
ATOM 744 O O . ASP A 1 93 ? 18.772 18.987 -14.587 1.00 51.59 93 ASP A O 1
ATOM 748 N N . HIS A 1 94 ? 17.025 17.591 -14.620 1.00 50.25 94 HIS A N 1
ATOM 749 C CA . HIS A 1 94 ? 16.909 17.567 -16.077 1.00 50.25 94 HIS A CA 1
ATOM 750 C C . HIS A 1 94 ? 16.115 18.750 -16.656 1.00 50.25 94 HIS A C 1
ATOM 752 O O . HIS A 1 94 ? 16.207 19.011 -17.859 1.00 50.25 94 HIS A O 1
ATOM 758 N N . VAL A 1 95 ? 15.369 19.487 -15.826 1.00 46.75 95 VAL A N 1
ATOM 759 C CA . VAL A 1 95 ? 14.591 20.670 -16.229 1.00 46.75 95 VAL A CA 1
ATOM 760 C C . VAL A 1 95 ? 15.421 21.949 -16.049 1.00 46.75 95 VAL A C 1
ATOM 762 O O . VAL A 1 95 ? 15.459 22.788 -16.954 1.00 46.75 95 VAL A O 1
ATOM 765 N N . ASN A 1 96 ? 16.173 22.065 -14.948 1.00 40.38 96 ASN A N 1
ATOM 766 C CA . ASN A 1 96 ? 16.841 23.313 -14.544 1.00 40.38 96 ASN A CA 1
ATOM 767 C C . ASN A 1 96 ? 18.227 23.570 -15.164 1.00 40.38 96 ASN A C 1
ATOM 769 O O . ASN A 1 96 ? 18.697 24.708 -15.156 1.00 40.38 96 ASN A O 1
ATOM 773 N N . LYS A 1 97 ? 18.845 22.590 -15.840 1.00 43.78 97 LYS A N 1
ATOM 774 C CA . LYS A 1 97 ? 20.043 22.833 -16.679 1.00 43.78 97 LYS A CA 1
ATOM 775 C C . LYS A 1 97 ? 19.762 23.682 -17.935 1.00 43.78 97 LYS A C 1
ATOM 777 O O . LYS A 1 97 ? 20.667 23.954 -18.715 1.00 43.78 97 LYS A O 1
ATOM 782 N N . SER A 1 98 ? 18.509 24.103 -18.124 1.00 44.28 98 SER A N 1
ATOM 783 C CA . SER A 1 98 ? 18.016 24.876 -19.271 1.00 44.28 98 SER A CA 1
ATOM 784 C C . SER A 1 98 ? 17.906 26.385 -19.007 1.00 44.28 98 SER A C 1
ATOM 786 O O . SER A 1 98 ? 17.448 27.110 -19.889 1.00 44.28 98 SER A O 1
ATOM 788 N N . HIS A 1 99 ? 18.236 26.875 -17.805 1.00 44.50 99 HIS A N 1
ATOM 789 C CA . HIS A 1 99 ? 18.110 28.305 -17.453 1.00 44.50 99 HIS A CA 1
ATOM 790 C C . HIS A 1 99 ? 19.428 29.004 -17.108 1.00 44.50 99 HIS A C 1
ATOM 792 O O . HIS A 1 99 ? 19.450 30.229 -17.010 1.00 44.50 99 HIS A O 1
ATOM 798 N N . SER A 1 100 ? 20.535 28.266 -17.032 1.00 42.75 100 SER A N 1
ATOM 799 C CA . SER A 1 100 ? 21.843 28.821 -16.674 1.00 42.75 100 SER A CA 1
ATOM 800 C C . SER A 1 100 ? 22.902 28.507 -17.723 1.00 42.75 100 SER A C 1
ATOM 802 O O . SER A 1 100 ? 23.958 28.000 -17.385 1.00 42.75 100 SER A O 1
ATOM 804 N N . GLU A 1 101 ? 22.631 28.773 -19.000 1.00 43.53 101 GLU A N 1
ATOM 805 C CA . GLU A 1 101 ? 23.685 28.939 -20.007 1.00 43.53 101 GLU A CA 1
ATOM 806 C C . GLU A 1 101 ? 23.117 29.695 -21.213 1.00 43.53 101 GLU A C 1
ATOM 808 O O . GLU A 1 101 ? 22.108 29.320 -21.812 1.00 43.53 101 GLU A O 1
ATOM 813 N N . GLY A 1 102 ? 23.722 30.848 -21.488 1.00 43.44 102 GLY A N 1
ATOM 814 C CA . GLY A 1 102 ? 23.208 31.850 -22.405 1.00 43.44 102 GLY A CA 1
ATOM 815 C C . GLY A 1 102 ? 23.118 31.403 -23.864 1.00 43.44 102 GLY A C 1
ATOM 816 O O . GLY A 1 102 ? 23.860 30.548 -24.334 1.00 43.44 102 GLY A O 1
ATOM 817 N N . LYS A 1 103 ? 22.198 32.075 -24.570 1.00 46.75 103 LYS A N 1
ATOM 818 C CA . LYS A 1 103 ? 22.243 32.431 -25.998 1.00 46.75 103 LYS A CA 1
ATOM 819 C C . LYS A 1 103 ? 22.958 31.407 -26.891 1.00 46.75 103 LYS A C 1
ATOM 821 O O . LYS A 1 103 ? 24.118 31.613 -27.212 1.00 46.75 103 LYS A O 1
ATOM 826 N N . ASN A 1 104 ? 22.249 30.332 -27.259 1.00 49.25 104 ASN A N 1
ATOM 827 C CA . ASN A 1 104 ? 22.384 29.535 -28.498 1.00 49.25 104 ASN A CA 1
ATOM 828 C C . ASN A 1 104 ? 21.435 28.317 -28.399 1.00 49.25 104 ASN A C 1
ATOM 830 O O . ASN A 1 104 ? 21.863 27.175 -28.228 1.00 49.25 104 ASN A O 1
ATOM 834 N N . SER A 1 105 ? 20.120 28.559 -28.408 1.00 48.88 105 SER A N 1
ATOM 835 C CA . SER A 1 105 ? 19.117 27.609 -27.894 1.00 48.88 105 SER A CA 1
ATOM 836 C C . SER A 1 105 ? 17.929 27.343 -28.831 1.00 48.88 105 SER A C 1
ATOM 838 O O . SER A 1 105 ? 16.820 27.112 -28.360 1.00 48.88 105 SER A O 1
ATOM 840 N N . GLU A 1 106 ? 18.141 27.280 -30.148 1.00 49.78 106 GLU A N 1
ATOM 841 C CA . GLU A 1 106 ? 17.094 26.800 -31.077 1.00 49.78 106 GLU A CA 1
ATOM 842 C C . GLU A 1 106 ? 17.200 25.300 -31.405 1.00 49.78 106 GLU A C 1
ATOM 844 O O . GLU A 1 106 ? 16.176 24.634 -31.550 1.00 49.78 106 GLU A O 1
ATOM 849 N N . SER A 1 107 ? 18.398 24.701 -31.383 1.00 48.00 107 SER A N 1
ATOM 850 C CA . SER A 1 107 ? 18.541 23.254 -31.655 1.00 48.00 107 SER A CA 1
ATOM 851 C C . SER A 1 107 ? 18.448 22.351 -30.417 1.00 48.00 107 SER A C 1
ATOM 853 O O . SER A 1 107 ? 17.926 21.243 -30.516 1.00 48.00 107 SER A O 1
ATOM 855 N N . LYS A 1 108 ? 18.894 22.794 -29.230 1.00 46.59 108 LYS A N 1
ATOM 856 C CA . LYS A 1 108 ? 18.966 21.928 -28.027 1.00 46.59 108 LYS A CA 1
ATOM 857 C C . LYS A 1 108 ? 17.652 21.823 -27.234 1.00 46.59 108 LYS A C 1
ATOM 859 O O . LYS A 1 108 ? 17.402 20.801 -26.595 1.00 46.59 108 LYS A O 1
ATOM 864 N N . ASN A 1 109 ? 16.772 22.825 -27.321 1.00 46.34 109 ASN A N 1
ATOM 865 C CA . ASN A 1 109 ? 15.460 22.806 -26.651 1.00 46.34 109 ASN A CA 1
ATOM 866 C C . ASN A 1 109 ? 14.510 21.746 -27.233 1.00 46.34 109 ASN A C 1
ATOM 868 O O . ASN A 1 109 ? 13.702 21.155 -26.514 1.00 46.34 109 ASN A O 1
ATOM 872 N N . SER A 1 110 ? 14.641 21.458 -28.527 1.00 47.66 110 SER A N 1
ATOM 873 C CA . SER A 1 110 ? 13.834 20.465 -29.242 1.00 47.66 110 SER A CA 1
ATOM 874 C C . SER A 1 110 ? 14.089 19.038 -28.757 1.00 47.66 110 SER A C 1
ATOM 876 O O . SER A 1 110 ? 13.174 18.218 -28.747 1.00 47.66 110 SER A O 1
ATOM 878 N N . GLU A 1 111 ? 15.316 18.733 -28.337 1.00 47.84 111 GLU A N 1
ATOM 879 C CA . GLU A 1 111 ? 15.739 17.385 -27.953 1.00 47.84 111 GLU A CA 1
ATOM 880 C C . GLU A 1 111 ? 15.473 17.094 -26.468 1.00 47.84 111 GLU A C 1
ATOM 882 O O . GLU A 1 111 ? 14.981 16.016 -26.132 1.00 47.84 111 GLU A O 1
ATOM 887 N N . ASN A 1 112 ? 15.655 18.087 -25.587 1.00 46.34 112 ASN A N 1
ATOM 888 C CA . ASN A 1 112 ? 15.269 17.973 -24.174 1.00 46.34 112 ASN A CA 1
ATOM 889 C C . ASN A 1 112 ? 13.743 17.918 -23.987 1.00 46.34 112 ASN A C 1
ATOM 891 O O . ASN A 1 112 ? 13.248 17.116 -23.198 1.00 46.34 112 ASN A O 1
ATOM 895 N N . LYS A 1 113 ? 12.968 18.666 -24.787 1.00 48.38 113 LYS A N 1
ATOM 896 C CA . LYS A 1 113 ? 11.495 18.578 -24.789 1.00 48.38 113 LYS A CA 1
ATOM 897 C C . LYS A 1 113 ? 10.979 17.206 -25.254 1.00 48.38 113 LYS A C 1
ATOM 899 O O . LYS A 1 113 ? 9.872 16.814 -24.890 1.00 48.38 113 LYS A O 1
ATOM 904 N N . ARG A 1 114 ? 11.774 16.460 -26.035 1.00 51.44 114 ARG A N 1
ATOM 905 C CA . ARG A 1 114 ? 11.431 15.116 -26.538 1.00 51.44 114 ARG A CA 1
ATOM 906 C C . ARG A 1 114 ? 11.689 13.992 -25.533 1.00 51.44 114 ARG A C 1
ATOM 908 O O . ARG A 1 114 ? 11.048 12.952 -25.656 1.00 51.44 114 ARG A O 1
ATOM 915 N N . ARG A 1 115 ? 12.588 14.174 -24.559 1.00 58.72 115 ARG A N 1
ATOM 916 C CA . ARG A 1 115 ? 12.986 13.101 -23.626 1.00 58.72 115 ARG A CA 1
ATOM 917 C C . ARG A 1 115 ? 11.959 12.799 -22.531 1.00 58.72 115 ARG A C 1
ATOM 919 O O . ARG A 1 115 ? 12.023 11.731 -21.944 1.00 58.72 115 ARG A O 1
ATOM 926 N N . GLY A 1 116 ? 10.940 13.641 -22.348 1.00 70.75 116 GLY A N 1
ATOM 927 C CA . GLY A 1 116 ? 9.882 13.398 -21.363 1.00 70.75 116 GLY A CA 1
ATOM 928 C C . GLY A 1 116 ? 10.372 13.533 -19.916 1.00 70.75 116 GLY A C 1
ATOM 929 O O . GLY A 1 116 ? 11.564 13.649 -19.652 1.00 70.75 116 GLY A O 1
ATOM 930 N N . ARG A 1 117 ? 9.433 13.576 -18.967 1.00 85.38 117 ARG A N 1
ATOM 931 C CA . ARG A 1 117 ? 9.750 13.681 -17.533 1.00 85.38 117 ARG A CA 1
ATOM 932 C C . ARG A 1 117 ? 10.396 12.388 -17.041 1.00 85.38 117 ARG A C 1
ATOM 934 O O . ARG A 1 117 ? 9.931 11.314 -17.426 1.00 85.38 117 ARG A O 1
ATOM 941 N N . ILE A 1 118 ? 11.411 12.516 -16.189 1.00 89.81 118 ILE A N 1
ATOM 942 C CA . ILE A 1 118 ? 12.128 11.406 -15.556 1.00 89.81 118 ILE A CA 1
ATOM 943 C C . ILE A 1 118 ? 11.635 11.252 -14.116 1.00 89.81 118 ILE A C 1
ATOM 945 O O . ILE A 1 118 ? 11.461 12.244 -13.409 1.00 89.81 118 ILE A O 1
ATOM 949 N N . TYR A 1 119 ? 11.410 10.008 -13.707 1.00 92.06 119 TYR A N 1
ATOM 950 C CA . TYR A 1 119 ? 10.846 9.623 -12.419 1.00 92.06 119 TYR A CA 1
ATOM 951 C C . TYR A 1 119 ? 11.841 8.765 -11.638 1.00 92.06 119 TYR A C 1
ATOM 953 O O . TYR A 1 119 ? 12.522 7.923 -12.226 1.00 92.06 119 TYR A O 1
ATOM 961 N N . LYS A 1 120 ? 11.901 8.947 -10.317 1.00 92.12 120 LYS A N 1
ATOM 962 C CA . LYS A 1 120 ? 12.725 8.158 -9.387 1.00 92.12 120 LYS A CA 1
ATOM 963 C C . LYS A 1 120 ? 11.905 7.741 -8.172 1.00 92.12 120 LYS A C 1
ATOM 965 O O . LYS A 1 120 ? 11.068 8.509 -7.703 1.00 92.12 120 LYS A O 1
ATOM 970 N N . ALA A 1 121 ? 12.161 6.546 -7.649 1.00 91.19 121 ALA A N 1
ATOM 971 C CA . ALA A 1 121 ? 11.647 6.161 -6.340 1.00 91.19 121 ALA A CA 1
ATOM 972 C C . ALA A 1 121 ? 12.375 6.982 -5.265 1.00 91.19 121 ALA A C 1
ATOM 974 O O . ALA A 1 121 ? 13.602 7.063 -5.282 1.00 91.19 121 ALA A O 1
ATOM 975 N N . CYS A 1 122 ? 11.624 7.617 -4.367 1.00 80.31 122 CYS A N 1
ATOM 976 C CA . CYS A 1 122 ? 12.186 8.428 -3.281 1.00 80.31 122 CYS A CA 1
ATOM 977 C C . CYS A 1 122 ? 12.073 7.745 -1.914 1.00 80.31 122 CYS A C 1
ATOM 979 O O . CYS A 1 122 ? 12.799 8.095 -0.987 1.00 80.31 122 CYS A O 1
ATOM 981 N N . SER A 1 123 ? 11.170 6.775 -1.793 1.00 71.00 123 SER A N 1
ATOM 982 C CA . SER A 1 123 ? 10.877 6.080 -0.548 1.00 71.00 123 SER A CA 1
ATOM 983 C C . SER A 1 123 ? 11.384 4.645 -0.571 1.00 71.00 123 SER A C 1
ATOM 985 O O . SER A 1 123 ? 11.469 4.033 -1.639 1.00 71.00 123 SER A O 1
ATOM 987 N N . ASP A 1 124 ? 11.654 4.073 0.601 1.00 80.44 124 ASP A N 1
ATOM 988 C CA . ASP A 1 124 ? 11.768 2.622 0.725 1.00 80.44 124 ASP A CA 1
ATOM 989 C C . ASP A 1 124 ? 10.375 1.953 0.728 1.00 80.44 124 ASP A C 1
ATOM 991 O O . ASP A 1 124 ? 9.331 2.619 0.709 1.00 80.44 124 ASP A O 1
ATOM 995 N N . LEU A 1 125 ? 10.357 0.616 0.707 1.00 80.94 125 LEU A N 1
ATOM 996 C CA . LEU A 1 125 ? 9.111 -0.156 0.700 1.00 80.94 125 LEU A CA 1
ATOM 997 C C . LEU A 1 125 ? 8.278 0.115 1.959 1.00 80.94 125 LEU A C 1
ATOM 999 O O . LEU A 1 125 ? 7.051 0.122 1.902 1.00 80.94 125 LEU A O 1
ATOM 1003 N N . PHE A 1 126 ? 8.938 0.349 3.092 1.00 81.81 126 PHE A N 1
ATOM 1004 C CA . PHE A 1 126 ? 8.261 0.610 4.350 1.00 81.81 126 PHE A CA 1
ATOM 1005 C C . PHE A 1 126 ? 7.500 1.930 4.293 1.00 81.81 126 PHE A C 1
ATOM 1007 O O . PHE A 1 126 ? 6.318 1.969 4.609 1.00 81.81 126 PHE A O 1
ATOM 1014 N N . GLN A 1 127 ? 8.143 3.000 3.834 1.00 79.50 127 GLN A N 1
ATOM 1015 C CA . GLN A 1 127 ? 7.508 4.304 3.718 1.00 79.50 127 GLN A CA 1
ATOM 1016 C C . GLN A 1 127 ? 6.334 4.278 2.726 1.00 79.50 127 GLN A C 1
ATOM 1018 O O . GLN A 1 127 ? 5.333 4.951 2.972 1.00 79.50 127 GLN A O 1
ATOM 1023 N N . MET A 1 128 ? 6.388 3.444 1.678 1.00 83.12 128 MET A N 1
ATOM 1024 C CA . MET A 1 128 ? 5.209 3.175 0.846 1.00 83.12 128 MET A CA 1
ATOM 1025 C C . MET A 1 128 ? 4.067 2.553 1.661 1.00 83.12 128 MET A C 1
ATOM 1027 O O . MET A 1 128 ? 2.948 3.064 1.631 1.00 83.12 128 MET A O 1
ATOM 1031 N N . ILE A 1 129 ? 4.335 1.459 2.378 1.00 82.94 129 ILE A N 1
ATOM 1032 C CA . ILE A 1 129 ? 3.318 0.732 3.155 1.00 82.94 129 ILE A CA 1
ATOM 1033 C C . ILE A 1 129 ? 2.733 1.621 4.261 1.00 82.94 129 ILE A C 1
ATOM 1035 O O . ILE A 1 129 ? 1.518 1.673 4.435 1.00 82.94 129 ILE A O 1
ATOM 1039 N N . SER A 1 130 ? 3.565 2.377 4.974 1.00 82.62 130 SER A N 1
ATOM 1040 C CA . SER A 1 130 ? 3.113 3.304 6.014 1.00 82.62 130 SER A CA 1
ATOM 1041 C C . SER A 1 130 ? 2.211 4.395 5.459 1.00 82.62 130 SER A C 1
ATOM 1043 O O . SER A 1 130 ? 1.233 4.766 6.102 1.00 82.62 130 SER A O 1
ATOM 1045 N N . TYR A 1 131 ? 2.480 4.878 4.246 1.00 80.19 131 TYR A N 1
ATOM 1046 C CA . TYR A 1 131 ? 1.598 5.841 3.599 1.00 80.19 131 TYR A CA 1
ATOM 1047 C C . TYR A 1 131 ? 0.223 5.231 3.286 1.00 80.19 131 TYR A C 1
ATOM 1049 O O . TYR A 1 131 ? -0.801 5.861 3.548 1.00 80.19 131 TYR A O 1
ATOM 1057 N N . VAL A 1 132 ? 0.188 3.989 2.788 1.00 77.56 132 VAL A N 1
ATOM 1058 C CA . VAL A 1 132 ? -1.054 3.237 2.521 1.00 77.56 132 VAL A CA 1
ATOM 1059 C C . VAL A 1 132 ? -1.898 3.098 3.785 1.00 77.56 132 VAL A C 1
ATOM 1061 O O . VAL A 1 132 ? -3.079 3.450 3.796 1.00 77.56 132 VAL A O 1
ATOM 1064 N N . LEU A 1 133 ? -1.273 2.617 4.861 1.00 80.62 133 LEU A N 1
ATOM 1065 C CA . LEU A 1 133 ? -1.928 2.430 6.150 1.00 80.62 133 LEU A CA 1
ATOM 1066 C C . LEU A 1 133 ? -2.429 3.759 6.708 1.00 80.62 133 LEU A C 1
ATOM 1068 O O . LEU A 1 133 ? -3.573 3.847 7.146 1.00 80.62 133 LEU A O 1
ATOM 1072 N N . LYS A 1 134 ? -1.620 4.818 6.620 1.00 81.31 134 LYS A N 1
ATOM 1073 C CA . LYS A 1 134 ? -2.016 6.154 7.065 1.00 81.31 134 LYS A CA 1
ATOM 1074 C C . LYS A 1 134 ? -3.254 6.659 6.326 1.00 81.31 134 LYS A C 1
ATOM 1076 O O . LYS A 1 134 ? -4.154 7.183 6.970 1.00 81.31 134 LYS A O 1
ATOM 1081 N N . GLN A 1 135 ? -3.319 6.489 5.007 1.00 76.81 135 GLN A N 1
ATOM 1082 C CA . GLN A 1 135 ? -4.477 6.920 4.221 1.00 76.81 135 GLN A CA 1
ATOM 1083 C C . GLN A 1 135 ? -5.748 6.151 4.596 1.00 76.81 135 GLN A C 1
ATOM 1085 O O . GLN A 1 135 ? -6.804 6.754 4.758 1.00 76.81 135 GLN A O 1
ATOM 1090 N N . ARG A 1 136 ? -5.662 4.826 4.755 1.00 77.31 136 ARG A N 1
ATOM 1091 C CA . ARG A 1 136 ? -6.852 3.991 4.964 1.00 77.31 136 ARG A CA 1
ATOM 1092 C C . ARG A 1 136 ? -7.338 3.977 6.410 1.00 77.31 136 ARG A C 1
ATOM 1094 O O . ARG A 1 136 ? -8.535 4.081 6.669 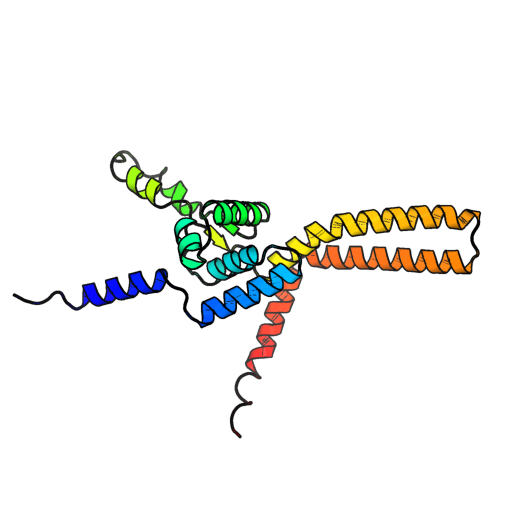1.00 77.31 136 ARG A O 1
ATOM 1101 N N . GLU A 1 137 ? -6.419 3.815 7.352 1.00 83.31 137 GLU A N 1
ATOM 1102 C CA . GLU A 1 137 ? -6.779 3.547 8.744 1.00 83.31 137 GLU A CA 1
ATOM 1103 C C . GLU A 1 137 ? -7.186 4.817 9.491 1.00 83.31 137 GLU A C 1
ATOM 1105 O O . GLU A 1 137 ? -7.933 4.743 10.466 1.00 83.31 137 GLU A O 1
ATOM 1110 N N . GLN A 1 138 ? -6.755 5.998 9.030 1.00 78.38 138 GLN A N 1
ATOM 1111 C CA . GLN A 1 138 ? -7.091 7.251 9.704 1.00 78.38 138 GLN A CA 1
ATOM 1112 C C . GLN A 1 138 ? -8.599 7.482 9.798 1.00 78.38 138 GLN A C 1
ATOM 1114 O O . GLN A 1 138 ? -9.081 7.821 10.878 1.00 78.38 138 GLN A O 1
ATOM 1119 N N . ASP A 1 139 ? -9.348 7.287 8.715 1.00 81.69 139 ASP A N 1
ATOM 1120 C CA . ASP A 1 139 ? -10.788 7.558 8.717 1.00 81.69 139 ASP A CA 1
ATOM 1121 C C . ASP A 1 139 ? -11.578 6.448 9.416 1.00 81.69 139 ASP A C 1
ATOM 1123 O O . ASP A 1 139 ? -12.485 6.731 10.202 1.00 81.69 139 ASP A O 1
ATOM 1127 N N . LEU A 1 140 ? -11.184 5.186 9.215 1.00 86.44 140 LEU A N 1
ATOM 1128 C CA . LEU A 1 140 ? -11.806 4.047 9.888 1.00 86.44 140 LEU A CA 1
ATOM 1129 C C . LEU A 1 140 ? -11.668 4.148 11.414 1.00 86.44 140 LEU A C 1
ATOM 1131 O O . LEU A 1 140 ? -12.655 3.991 12.137 1.00 86.44 140 LEU A O 1
ATOM 1135 N N . LEU A 1 141 ? -10.465 4.442 11.916 1.00 88.19 141 LEU A N 1
ATOM 1136 C CA . LEU A 1 141 ? -10.209 4.523 13.355 1.00 88.19 141 LEU A CA 1
ATOM 1137 C C . LEU A 1 141 ? -10.850 5.755 13.981 1.00 88.19 141 LEU A C 1
ATOM 1139 O O . LEU A 1 141 ? -11.416 5.644 15.066 1.00 88.19 141 LEU A O 1
ATOM 1143 N N . LYS A 1 142 ? -10.832 6.909 13.300 1.00 87.56 142 LYS A N 1
ATOM 1144 C CA . LYS A 1 142 ? -11.558 8.102 13.767 1.00 87.56 142 LYS A CA 1
ATOM 1145 C C . LYS A 1 142 ? -13.048 7.811 13.932 1.00 87.56 142 LYS A C 1
ATOM 1147 O O . LYS A 1 142 ? -13.601 8.107 14.990 1.00 87.56 142 LYS A O 1
ATOM 1152 N N . ASN A 1 143 ? -13.675 7.193 12.930 1.00 92.44 143 ASN A N 1
ATOM 1153 C CA . ASN A 1 143 ? -15.094 6.843 12.980 1.00 92.44 143 ASN A CA 1
ATOM 1154 C C . ASN A 1 143 ? -15.384 5.808 14.073 1.00 92.44 143 ASN A C 1
ATOM 1156 O O . ASN A 1 143 ? -16.320 5.979 14.847 1.00 92.44 143 ASN A O 1
ATOM 1160 N N . THR A 1 144 ? -14.551 4.773 14.190 1.00 94.25 144 THR A N 1
ATOM 1161 C CA . THR A 1 144 ? -14.691 3.742 15.231 1.00 94.25 144 THR A CA 1
ATOM 1162 C C . THR A 1 144 ? -14.604 4.351 16.629 1.00 94.25 144 THR A C 1
ATOM 1164 O O . THR A 1 144 ? -15.444 4.075 17.481 1.00 94.25 144 THR A 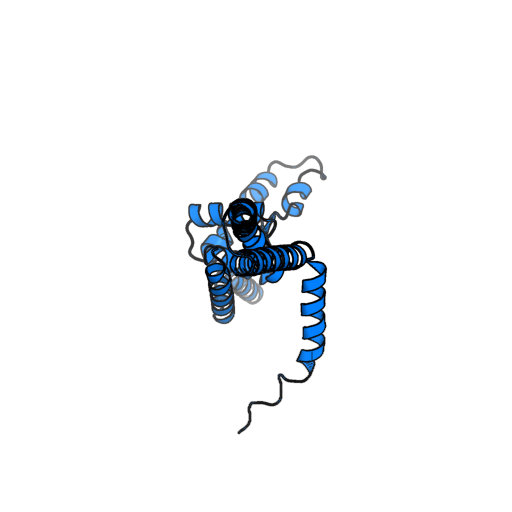O 1
ATOM 1167 N N . LEU A 1 145 ? -13.628 5.229 16.863 1.00 94.56 145 LEU A N 1
ATOM 1168 C CA . LEU A 1 145 ? -13.469 5.919 18.141 1.00 94.56 145 LEU A CA 1
ATOM 1169 C C . LEU A 1 145 ? -14.632 6.855 18.445 1.00 94.56 145 LEU A C 1
ATOM 1171 O O . LEU A 1 145 ? -15.051 6.936 19.596 1.00 94.56 145 LEU A O 1
ATOM 1175 N N . PHE A 1 146 ? -15.147 7.559 17.438 1.00 95.06 146 PHE A N 1
ATOM 1176 C CA . PHE A 1 146 ? -16.333 8.393 17.592 1.00 95.06 146 PHE A CA 1
ATOM 1177 C C . PHE A 1 146 ? -17.540 7.553 18.031 1.00 95.06 146 PHE A C 1
ATOM 1179 O O . PHE A 1 146 ? -18.134 7.846 19.066 1.00 95.06 146 PHE A O 1
ATOM 1186 N N . LEU A 1 147 ? -17.832 6.462 17.316 1.00 96.62 147 LEU A N 1
ATOM 1187 C CA . LEU A 1 147 ? -18.962 5.577 17.612 1.00 96.62 147 LEU A CA 1
ATOM 1188 C C . LEU A 1 147 ? -18.833 4.891 18.978 1.00 96.62 147 LEU A C 1
ATOM 1190 O O . LEU A 1 147 ? -19.806 4.815 19.720 1.00 96.62 147 LEU A O 1
ATOM 1194 N N . LEU A 1 148 ? -17.637 4.420 19.345 1.00 96.44 148 LEU A N 1
ATOM 1195 C CA . LEU A 1 148 ? -17.408 3.798 20.654 1.00 96.44 148 LEU A CA 1
ATOM 1196 C C . LEU A 1 148 ? -17.557 4.801 21.803 1.00 96.44 148 LEU A C 1
ATOM 1198 O O . LEU A 1 148 ? -18.077 4.441 22.857 1.00 96.44 148 LEU A O 1
ATOM 1202 N N . LYS A 1 149 ? -17.122 6.055 21.617 1.00 95.75 149 LYS A N 1
ATOM 1203 C CA . LYS A 1 149 ? -17.313 7.118 22.617 1.00 95.75 149 LYS A CA 1
ATOM 1204 C C . LYS A 1 149 ? -18.788 7.451 22.801 1.00 95.75 149 LYS A C 1
ATOM 1206 O O . LYS A 1 149 ? -19.229 7.560 23.942 1.00 95.75 149 LYS A O 1
ATOM 1211 N N . ASP A 1 150 ? -19.519 7.584 21.702 1.00 96.94 150 ASP A N 1
ATOM 1212 C CA . ASP A 1 150 ? -20.955 7.862 21.707 1.00 96.94 150 ASP A CA 1
ATOM 1213 C C . ASP A 1 150 ? -21.730 6.729 22.401 1.00 96.94 150 ASP A C 1
ATOM 1215 O O . ASP A 1 150 ? -22.391 6.948 23.418 1.00 96.94 150 ASP A O 1
ATOM 1219 N N . ALA A 1 151 ? -21.498 5.481 21.980 1.00 96.69 151 ALA A N 1
ATOM 1220 C CA . ALA A 1 151 ? -22.084 4.300 22.610 1.00 96.69 151 ALA A CA 1
ATOM 1221 C C . ALA A 1 151 ? -21.750 4.209 24.109 1.00 96.69 151 ALA A C 1
ATOM 1223 O O . ALA A 1 151 ? -22.594 3.820 24.915 1.00 96.69 151 ALA A O 1
ATOM 1224 N N . HIS A 1 152 ? -20.530 4.583 24.512 1.00 95.06 152 HIS A N 1
ATOM 1225 C CA . HIS A 1 152 ? -20.133 4.577 25.920 1.00 95.06 152 HIS A CA 1
ATOM 1226 C C . HIS A 1 152 ? -20.905 5.615 26.743 1.00 95.06 152 HIS A C 1
ATOM 1228 O O . HIS A 1 152 ? -21.313 5.323 27.868 1.00 95.06 152 HIS A O 1
ATOM 1234 N N . GLN A 1 153 ? -21.155 6.804 26.191 1.00 94.88 153 GLN A N 1
ATOM 1235 C CA . GLN A 1 153 ? -21.961 7.841 26.845 1.00 94.88 153 GLN A CA 1
ATOM 1236 C C . GLN A 1 153 ? -23.433 7.438 26.981 1.00 94.88 153 GLN A C 1
ATOM 1238 O O . GLN A 1 153 ? -24.076 7.756 27.984 1.00 94.88 153 GLN A O 1
ATOM 1243 N N . GLU A 1 154 ? -23.981 6.733 25.994 1.00 95.88 154 GLU A N 1
ATOM 1244 C CA . GLU A 1 154 ? -25.338 6.192 26.072 1.00 95.88 154 GLU A CA 1
ATOM 1245 C C . GLU A 1 154 ? -25.438 5.049 27.086 1.00 95.88 154 GLU A C 1
ATOM 1247 O O . GLU A 1 154 ? -26.332 5.053 27.936 1.00 95.88 154 GLU A O 1
ATOM 1252 N N . ALA A 1 155 ? -24.481 4.115 27.061 1.00 95.75 155 ALA A N 1
ATOM 1253 C CA . ALA A 1 155 ? -24.438 2.968 27.961 1.00 95.75 155 ALA A CA 1
ATOM 1254 C C . ALA A 1 155 ? -24.394 3.388 29.438 1.00 95.75 155 ALA A C 1
ATOM 1256 O O . ALA A 1 155 ? -25.047 2.761 30.268 1.00 95.75 155 ALA A O 1
ATOM 1257 N N . GLN A 1 156 ? -23.720 4.493 29.772 1.00 93.62 156 GLN A N 1
ATOM 1258 C CA . GLN A 1 156 ? -23.690 5.035 31.138 1.00 93.62 156 GLN A CA 1
ATOM 1259 C C . GLN A 1 156 ? -25.075 5.358 31.723 1.00 93.62 156 GLN A C 1
ATOM 1261 O O . GLN A 1 156 ? -25.210 5.447 32.942 1.00 93.62 156 GLN A O 1
ATOM 1266 N N . LYS A 1 157 ? -26.102 5.539 30.884 1.00 94.94 157 LYS A N 1
ATOM 1267 C CA . LYS A 1 157 ? -27.459 5.896 31.321 1.00 94.94 157 LYS A CA 1
ATOM 1268 C C . LYS A 1 157 ? -28.334 4.678 31.622 1.00 94.94 157 LYS A C 1
ATOM 1270 O O . LYS A 1 157 ? -29.276 4.803 32.399 1.00 94.94 157 LYS A O 1
ATOM 1275 N N . VAL A 1 158 ? -28.077 3.538 30.974 1.00 95.81 158 VAL A N 1
ATOM 1276 C CA . VAL A 1 158 ? -29.033 2.411 30.919 1.00 95.81 158 VAL A CA 1
ATOM 1277 C C . VAL A 1 158 ? -28.408 1.018 31.041 1.00 95.81 158 VAL A C 1
ATOM 1279 O O . VAL A 1 158 ? -29.134 0.062 31.302 1.00 95.81 158 VAL A O 1
ATOM 1282 N N . ALA A 1 159 ? -27.098 0.872 30.833 1.00 95.38 159 ALA A N 1
ATOM 1283 C CA . ALA A 1 159 ? -26.428 -0.426 30.774 1.00 95.38 159 ALA A CA 1
ATOM 1284 C C . ALA A 1 159 ? -25.923 -0.896 32.148 1.00 95.38 159 ALA A C 1
ATOM 1286 O O . ALA A 1 159 ? -25.796 -0.117 33.095 1.00 95.38 159 ALA A O 1
ATOM 1287 N N . SER A 1 160 ? -25.602 -2.190 32.254 1.00 97.38 160 SER A N 1
ATOM 1288 C CA . SER A 1 160 ? -24.987 -2.747 33.461 1.00 97.38 160 SER A CA 1
ATOM 1289 C C . SER A 1 160 ? -23.533 -2.286 33.624 1.00 97.38 160 SER A C 1
ATOM 1291 O O . SER A 1 160 ? -22.852 -1.938 32.656 1.00 97.38 160 SER A O 1
ATOM 1293 N N . SER A 1 161 ? -23.013 -2.338 34.852 1.00 94.81 161 SER A N 1
ATOM 1294 C CA . SER A 1 161 ? -21.604 -2.024 35.136 1.00 94.81 161 SER A CA 1
ATOM 1295 C C . SER A 1 161 ? -20.626 -2.917 34.359 1.00 94.81 161 SER A C 1
ATOM 1297 O O . SER A 1 161 ? -19.578 -2.444 33.921 1.00 94.81 161 SER A O 1
ATOM 1299 N N . GLU A 1 162 ? -20.976 -4.185 34.134 1.00 97.06 162 GLU A N 1
ATOM 1300 C CA . GLU A 1 162 ? -20.180 -5.133 33.343 1.00 97.06 162 GLU A CA 1
ATOM 1301 C C . GLU A 1 162 ? -20.140 -4.756 31.852 1.00 97.06 162 GLU A C 1
ATOM 1303 O O . GLU A 1 162 ? -19.072 -4.762 31.232 1.00 97.06 162 GLU A O 1
ATOM 1308 N N . GLN A 1 163 ? -21.281 -4.351 31.283 1.00 96.62 163 GLN A N 1
ATOM 1309 C CA . GLN A 1 163 ? -21.362 -3.873 29.899 1.00 96.62 163 GLN A CA 1
ATOM 1310 C C . GLN A 1 163 ? -20.560 -2.581 29.705 1.00 96.62 163 GLN A C 1
ATOM 1312 O O . GLN A 1 163 ? -19.804 -2.466 28.740 1.00 96.62 163 GLN A O 1
ATOM 1317 N N . ILE A 1 164 ? -20.664 -1.637 30.647 1.00 96.12 164 ILE A N 1
ATOM 1318 C CA . ILE A 1 164 ? -19.894 -0.384 30.621 1.00 96.12 164 ILE A CA 1
ATOM 1319 C C . ILE A 1 164 ? -18.388 -0.677 30.699 1.00 96.12 164 ILE A C 1
ATOM 1321 O O . ILE A 1 164 ? -17.612 -0.115 29.927 1.00 96.12 164 ILE A O 1
ATOM 1325 N N . SER A 1 165 ? -17.966 -1.593 31.576 1.00 95.75 165 SER A N 1
ATOM 1326 C CA . SER A 1 165 ? -16.560 -2.010 31.698 1.00 95.75 165 SER A CA 1
ATOM 1327 C C . SER A 1 165 ? -16.021 -2.628 30.401 1.00 95.75 165 SER A C 1
ATOM 1329 O O . SER A 1 165 ? -14.931 -2.285 29.930 1.00 95.75 165 SER A O 1
ATOM 1331 N N . THR A 1 166 ? -16.820 -3.488 29.765 1.00 96.88 166 THR A N 1
ATOM 1332 C CA . THR A 1 166 ? -16.479 -4.108 28.477 1.00 96.88 166 THR A CA 1
ATOM 1333 C C . THR A 1 166 ? -16.309 -3.051 27.386 1.00 96.88 166 THR A C 1
ATOM 1335 O O . THR A 1 166 ? -15.312 -3.054 26.664 1.00 96.88 166 THR A O 1
ATOM 1338 N N . LEU A 1 167 ? -17.234 -2.094 27.300 1.00 96.38 167 LEU A N 1
ATOM 1339 C CA . LEU A 1 167 ? -17.179 -1.019 26.312 1.00 96.38 167 LEU A CA 1
ATOM 1340 C C . LEU A 1 167 ? -16.006 -0.055 26.553 1.00 96.38 167 LEU A C 1
ATOM 1342 O O . LEU A 1 167 ? -15.348 0.367 25.604 1.00 96.38 167 LEU A O 1
ATOM 1346 N N . SER A 1 168 ? -15.683 0.233 27.816 1.00 94.94 168 SER A N 1
ATOM 1347 C CA . SER A 1 168 ? -14.482 0.990 28.195 1.00 94.94 168 SER A CA 1
ATOM 1348 C C . SER A 1 168 ? -13.195 0.279 27.755 1.00 94.94 168 SER A C 1
ATOM 1350 O O . SER A 1 168 ? -12.269 0.911 27.233 1.00 94.94 168 SER A O 1
ATOM 1352 N N . THR A 1 169 ? -13.157 -1.053 27.877 1.00 97.06 169 THR A N 1
ATOM 1353 C CA . THR A 1 169 ? -12.035 -1.873 27.395 1.00 97.06 169 THR A CA 1
ATOM 1354 C C . THR A 1 169 ? -11.907 -1.777 25.876 1.00 97.06 169 THR A C 1
ATOM 1356 O O . THR A 1 169 ? -10.818 -1.507 25.376 1.00 97.06 169 THR A O 1
ATOM 1359 N N . MET A 1 170 ? -13.017 -1.903 25.138 1.00 96.69 170 MET A N 1
ATOM 1360 C CA . MET A 1 170 ? -13.031 -1.750 23.677 1.00 96.69 170 MET A CA 1
ATOM 1361 C C . MET A 1 170 ? -12.530 -0.370 23.240 1.00 96.69 170 MET A C 1
ATOM 1363 O O . MET A 1 170 ? -11.692 -0.272 22.343 1.00 96.69 170 MET A O 1
ATOM 1367 N N . LEU A 1 171 ? -13.004 0.695 23.894 1.00 94.94 171 LEU A N 1
ATOM 1368 C CA . LEU A 1 171 ? -12.561 2.059 23.617 1.00 94.94 171 LEU A CA 1
ATOM 1369 C C . LEU A 1 171 ? -11.057 2.225 23.880 1.00 94.94 171 LEU A C 1
ATOM 1371 O O . LEU A 1 171 ? -10.351 2.781 23.041 1.00 94.94 171 LEU A O 1
ATOM 1375 N N . SER A 1 172 ? -10.556 1.700 24.999 1.00 94.38 172 SER A N 1
ATOM 1376 C CA . SER A 1 172 ? -9.127 1.745 25.335 1.00 94.38 172 SER A CA 1
ATOM 1377 C C . SER A 1 172 ? -8.276 0.995 24.306 1.00 94.38 172 SER A C 1
ATOM 1379 O O . SER A 1 172 ? -7.252 1.509 23.861 1.00 94.38 172 SER A O 1
ATOM 1381 N N . SER A 1 173 ? -8.717 -0.187 23.861 1.00 95.06 173 SER A N 1
ATOM 1382 C CA . SER A 1 173 ? -8.034 -0.940 22.804 1.00 95.06 173 SER A CA 1
ATOM 1383 C C . SER A 1 173 ? -8.018 -0.184 21.474 1.00 95.06 173 SER A C 1
ATOM 1385 O O . SER A 1 173 ? -6.985 -0.147 20.810 1.00 95.06 173 SER A O 1
ATOM 1387 N N . ALA A 1 174 ? -9.128 0.451 21.089 1.00 93.06 174 ALA A N 1
ATOM 1388 C CA . ALA A 1 174 ? -9.197 1.239 19.861 1.00 93.06 174 ALA A CA 1
ATOM 1389 C C . ALA A 1 174 ? -8.258 2.458 19.900 1.00 93.06 174 ALA A C 1
ATOM 1391 O O . ALA A 1 174 ? -7.594 2.750 18.904 1.00 93.06 174 ALA A O 1
ATOM 1392 N N . ILE A 1 175 ? -8.162 3.140 21.050 1.00 91.81 175 ILE A N 1
ATOM 1393 C CA . ILE A 1 175 ? -7.217 4.251 21.255 1.00 91.81 175 ILE A CA 1
ATOM 1394 C C . ILE A 1 175 ? -5.781 3.744 21.113 1.00 91.81 175 ILE A C 1
ATOM 1396 O O . ILE A 1 175 ? -5.010 4.303 20.338 1.00 91.81 175 ILE A O 1
ATOM 1400 N N . PHE A 1 176 ? -5.447 2.639 21.782 1.00 92.50 176 PHE A N 1
ATOM 1401 C CA . PHE A 1 176 ? -4.113 2.047 21.705 1.00 92.50 176 PHE A CA 1
ATOM 1402 C C . PHE A 1 176 ? -3.716 1.682 20.266 1.00 92.50 176 PHE A C 1
ATOM 1404 O O . PHE A 1 176 ? -2.612 1.991 19.824 1.00 92.50 176 PHE A O 1
ATOM 1411 N N . VAL A 1 177 ? -4.624 1.070 19.498 1.00 90.00 177 VAL A N 1
ATOM 1412 C CA . VAL A 1 177 ? -4.376 0.743 18.083 1.00 90.00 177 VAL A CA 1
ATOM 1413 C C . VAL A 1 177 ? -4.142 2.006 17.246 1.00 90.00 177 VAL A C 1
ATOM 1415 O O . VAL A 1 177 ? -3.238 2.018 16.408 1.00 90.00 177 VAL A O 1
ATOM 1418 N N . GLN A 1 178 ? -4.904 3.080 17.481 1.00 88.31 178 GLN A N 1
ATOM 1419 C CA . GLN A 1 178 ? -4.692 4.361 16.801 1.00 88.31 178 GLN A CA 1
ATOM 1420 C C . GLN A 1 178 ? -3.311 4.951 17.108 1.00 88.31 178 GLN A C 1
ATOM 1422 O O . GLN A 1 178 ? -2.622 5.397 16.189 1.00 88.31 178 GLN A O 1
ATOM 1427 N N . GLU A 1 179 ? -2.895 4.939 18.372 1.00 87.69 179 GLU A N 1
ATOM 1428 C CA . GLU A 1 179 ? -1.583 5.439 18.789 1.00 87.69 179 GLU A CA 1
ATOM 1429 C C . GLU A 1 179 ? -0.448 4.614 18.177 1.00 87.69 179 GLU A C 1
ATOM 1431 O O . GLU A 1 179 ? 0.493 5.182 17.621 1.00 87.69 179 GLU A O 1
ATOM 1436 N N . MET A 1 180 ? -0.571 3.283 18.187 1.00 86.25 180 MET A N 1
ATOM 1437 C CA . MET A 1 180 ? 0.387 2.375 17.552 1.00 86.25 180 MET A CA 1
ATOM 1438 C C . MET A 1 180 ? 0.541 2.662 16.056 1.00 86.25 180 MET A C 1
ATOM 1440 O O . MET A 1 180 ? 1.660 2.735 15.548 1.00 86.25 180 MET A O 1
ATOM 1444 N N . LEU A 1 181 ? -0.570 2.863 15.343 1.00 84.50 181 LEU A N 1
ATOM 1445 C CA . LEU A 1 181 ? -0.541 3.178 13.915 1.00 84.50 181 LEU A CA 1
ATOM 1446 C C . LEU A 1 181 ? 0.016 4.574 13.636 1.00 84.50 181 LEU A C 1
ATOM 1448 O O . LEU A 1 181 ? 0.780 4.730 12.685 1.00 84.50 181 LEU A O 1
ATOM 1452 N N . SER A 1 182 ? -0.305 5.575 14.459 1.00 83.56 182 SER A N 1
ATOM 1453 C CA . SER A 1 182 ? 0.284 6.916 14.340 1.00 83.56 182 SER A CA 1
ATOM 1454 C C . SER A 1 182 ? 1.793 6.861 14.561 1.00 83.56 182 SER A C 1
ATOM 1456 O O . SER A 1 182 ? 2.550 7.326 13.715 1.00 83.56 182 SER A O 1
ATOM 1458 N N . MET A 1 183 ? 2.253 6.191 15.621 1.00 83.62 183 MET A N 1
ATOM 1459 C CA . MET A 1 183 ? 3.679 5.997 15.889 1.00 83.62 183 MET A CA 1
ATOM 1460 C C . MET A 1 183 ? 4.388 5.304 14.716 1.00 83.62 183 MET A C 1
ATOM 1462 O O . MET A 1 183 ? 5.470 5.727 14.309 1.00 83.62 183 MET A O 1
ATOM 1466 N N . PHE A 1 184 ? 3.766 4.267 14.152 1.00 77.44 184 PHE A N 1
ATOM 1467 C CA . PHE A 1 184 ? 4.293 3.531 13.006 1.00 77.44 184 PHE A CA 1
ATOM 1468 C C . PHE A 1 184 ? 4.364 4.385 11.729 1.00 77.44 184 PHE A C 1
ATOM 1470 O O . PHE A 1 184 ? 5.343 4.311 10.986 1.00 77.44 184 PHE A O 1
ATOM 1477 N N . CYS A 1 185 ? 3.345 5.208 11.470 1.00 80.12 185 CYS A N 1
ATOM 1478 C CA . CYS A 1 185 ? 3.242 5.990 10.238 1.00 80.12 185 CYS A CA 1
ATOM 1479 C C . CYS A 1 185 ? 4.003 7.324 10.285 1.00 80.12 185 CYS A C 1
ATOM 1481 O O . CYS A 1 185 ? 4.439 7.808 9.241 1.00 80.12 185 CYS A O 1
ATOM 1483 N N . ASP A 1 186 ? 4.158 7.930 11.463 1.00 76.62 186 ASP A N 1
ATOM 1484 C CA . ASP A 1 186 ? 4.728 9.273 11.623 1.00 76.62 186 ASP A CA 1
ATOM 1485 C C . ASP A 1 186 ? 6.237 9.263 11.923 1.00 76.62 186 ASP A C 1
ATOM 1487 O O . ASP A 1 186 ? 6.882 10.311 11.867 1.00 76.62 186 ASP A O 1
ATOM 1491 N N . ASN A 1 187 ? 6.832 8.091 12.181 1.00 70.62 187 ASN A N 1
ATOM 1492 C CA . ASN A 1 187 ? 8.263 7.951 12.458 1.00 70.62 187 ASN A CA 1
ATOM 1493 C C . ASN A 1 187 ? 8.985 7.034 11.444 1.00 70.62 187 ASN A C 1
ATOM 1495 O O . ASN A 1 187 ? 9.352 5.902 11.770 1.00 70.62 187 ASN A O 1
ATOM 1499 N N . PRO A 1 188 ? 9.260 7.512 10.215 1.00 61.34 188 PRO A N 1
ATOM 1500 C CA . PRO A 1 188 ? 9.988 6.733 9.206 1.00 61.34 188 PRO A CA 1
ATOM 1501 C C . PRO A 1 188 ? 11.416 6.359 9.648 1.00 61.34 188 PRO A C 1
ATOM 1503 O O . PRO A 1 188 ? 11.954 5.331 9.236 1.00 61.34 188 PRO A O 1
ATOM 1506 N N . SER A 1 189 ? 12.024 7.143 10.545 1.00 60.66 189 SER A N 1
ATOM 1507 C CA . SER A 1 189 ? 13.355 6.874 11.103 1.00 60.66 189 SER A CA 1
ATOM 1508 C C . SER A 1 189 ? 13.393 5.623 11.989 1.00 60.66 189 SER A C 1
ATOM 1510 O O . SER A 1 189 ? 14.407 4.926 12.007 1.00 60.66 189 SER A O 1
ATOM 1512 N N . PHE A 1 190 ? 12.301 5.313 12.699 1.00 63.75 190 PHE A N 1
ATOM 1513 C CA . PHE A 1 190 ? 12.175 4.092 13.503 1.00 63.75 190 PHE A CA 1
ATOM 1514 C C . PHE A 1 190 ? 12.199 2.834 12.629 1.00 63.75 190 PHE A C 1
ATOM 1516 O O . PHE A 1 190 ? 12.868 1.854 12.940 1.00 63.75 190 PHE A O 1
ATOM 1523 N N . ALA A 1 191 ? 11.535 2.867 11.480 1.00 59.50 191 ALA A N 1
ATOM 1524 C CA . ALA A 1 191 ? 11.539 1.734 10.567 1.00 59.50 191 ALA A CA 1
ATOM 1525 C C . ALA A 1 191 ? 12.878 1.549 9.857 1.00 59.50 191 ALA A C 1
ATOM 1527 O O . ALA A 1 191 ? 13.393 0.433 9.778 1.00 59.50 191 ALA A O 1
ATOM 1528 N N . HIS A 1 192 ? 13.494 2.648 9.419 1.00 60.75 192 HIS A N 1
ATOM 1529 C CA . HIS A 1 192 ? 14.848 2.607 8.880 1.00 60.75 192 HIS A CA 1
ATOM 1530 C C . HIS A 1 192 ? 15.866 2.065 9.896 1.00 60.75 192 HIS A C 1
ATOM 1532 O O . HIS A 1 192 ? 16.794 1.359 9.495 1.00 60.75 192 HIS A O 1
ATOM 1538 N N . SER A 1 193 ? 15.719 2.360 11.194 1.00 61.22 193 SER A N 1
ATOM 1539 C CA . SER A 1 193 ? 16.615 1.824 12.227 1.00 61.22 193 SER A CA 1
ATOM 1540 C C . SER A 1 193 ? 16.392 0.328 12.470 1.00 61.22 193 SER A C 1
ATOM 1542 O O . SER A 1 193 ? 17.369 -0.413 12.569 1.00 61.22 193 SER A O 1
ATOM 1544 N N . LEU A 1 194 ? 15.142 -0.149 12.457 1.00 59.88 194 LEU A N 1
ATOM 1545 C CA . LEU A 1 194 ? 14.822 -1.578 12.540 1.00 59.88 194 LEU A CA 1
ATOM 1546 C C . LEU A 1 194 ? 15.377 -2.366 11.345 1.00 59.88 194 LEU A C 1
ATOM 1548 O O . LEU A 1 194 ? 16.020 -3.400 11.532 1.00 59.88 194 LEU A O 1
ATOM 1552 N N . VAL A 1 195 ? 15.211 -1.857 10.120 1.00 61.19 195 VAL A N 1
ATOM 1553 C CA . VAL A 1 195 ? 15.746 -2.502 8.908 1.00 61.19 195 VAL A CA 1
ATOM 1554 C C . VAL A 1 195 ? 17.278 -2.540 8.937 1.00 61.19 195 VAL A C 1
ATOM 1556 O O . VAL A 1 195 ? 17.865 -3.595 8.704 1.00 61.19 195 VAL A O 1
ATOM 1559 N N . LYS A 1 196 ? 17.944 -1.434 9.301 1.00 60.81 196 LYS A N 1
ATOM 1560 C CA . LYS A 1 196 ? 19.415 -1.388 9.404 1.00 60.81 196 LYS A CA 1
ATOM 1561 C C . LYS A 1 196 ? 19.972 -2.323 10.480 1.00 60.81 196 LYS A C 1
ATOM 1563 O O . LYS A 1 196 ? 20.995 -2.962 10.242 1.00 60.81 196 LYS A O 1
ATOM 1568 N N . ASN A 1 197 ? 19.299 -2.438 11.624 1.00 53.50 197 ASN A N 1
ATOM 1569 C CA . ASN A 1 197 ? 19.705 -3.359 12.688 1.00 53.50 197 ASN A CA 1
ATOM 1570 C C . ASN A 1 197 ? 19.518 -4.828 12.280 1.00 53.50 197 ASN A C 1
ATOM 1572 O O . ASN A 1 197 ? 20.310 -5.677 12.676 1.00 53.50 197 ASN A O 1
ATOM 1576 N N . THR A 1 198 ? 18.533 -5.130 11.430 1.00 52.47 198 THR A N 1
ATOM 1577 C CA . THR A 1 198 ? 18.323 -6.486 10.897 1.00 52.47 198 THR A CA 1
ATOM 1578 C C . THR A 1 198 ? 19.399 -6.866 9.870 1.00 52.47 198 THR A C 1
ATOM 1580 O O . THR A 1 198 ? 19.852 -8.009 9.844 1.00 52.47 198 THR A O 1
ATOM 1583 N N . SER A 1 199 ? 19.890 -5.908 9.072 1.00 48.31 199 SER A N 1
ATOM 1584 C CA . SER A 1 199 ? 21.014 -6.138 8.151 1.00 48.31 199 SER A CA 1
ATOM 1585 C C . SER A 1 199 ? 22.318 -6.504 8.867 1.00 48.31 199 SER A C 1
ATOM 1587 O O . SER A 1 199 ? 23.086 -7.290 8.328 1.00 48.31 199 SER A O 1
ATOM 1589 N N . GLN A 1 200 ? 22.549 -6.016 10.092 1.00 46.50 200 GLN A N 1
ATOM 1590 C CA . GLN A 1 200 ? 23.708 -6.429 10.902 1.00 46.50 200 GLN A CA 1
ATOM 1591 C C . GLN A 1 200 ? 23.593 -7.868 11.439 1.00 46.50 200 GLN A C 1
ATOM 1593 O O . GLN A 1 200 ? 24.598 -8.460 11.819 1.00 46.50 200 GLN A O 1
ATOM 1598 N N . ILE A 1 201 ? 22.387 -8.445 11.460 1.00 47.06 201 ILE A N 1
ATOM 1599 C CA . ILE A 1 201 ? 22.130 -9.808 11.954 1.00 47.06 201 ILE A CA 1
ATOM 1600 C C . ILE A 1 201 ? 22.218 -10.846 10.814 1.00 47.06 201 ILE A C 1
ATOM 1602 O O . ILE A 1 201 ? 22.534 -12.010 11.060 1.00 47.06 201 ILE A O 1
ATOM 1606 N N . ASN A 1 202 ? 22.004 -10.441 9.556 1.00 43.53 202 ASN A N 1
ATOM 1607 C CA . ASN A 1 202 ? 21.921 -11.363 8.415 1.00 43.53 202 ASN A CA 1
ATOM 1608 C C . ASN A 1 202 ? 23.260 -11.724 7.747 1.00 43.53 202 ASN A C 1
ATOM 1610 O O . ASN A 1 202 ? 23.290 -12.676 6.965 1.00 43.53 202 ASN A O 1
ATOM 1614 N N . ASP A 1 203 ? 24.368 -11.069 8.101 1.00 45.28 203 ASP A N 1
ATOM 1615 C CA . ASP A 1 203 ? 25.703 -11.434 7.594 1.00 45.28 203 ASP A CA 1
ATOM 1616 C C . ASP A 1 203 ? 26.230 -12.779 8.152 1.00 45.28 203 ASP A C 1
ATOM 1618 O O . ASP A 1 203 ? 27.308 -13.227 7.764 1.00 45.28 203 ASP A O 1
ATOM 1622 N N . LEU A 1 204 ? 25.471 -13.477 9.014 1.00 42.97 204 LEU A N 1
ATOM 1623 C CA . LEU A 1 204 ? 25.889 -14.747 9.626 1.00 42.97 204 LEU A CA 1
ATOM 1624 C C . LEU A 1 204 ? 25.134 -16.014 9.178 1.00 42.97 204 LEU A C 1
ATOM 1626 O O . LEU A 1 204 ? 25.567 -17.093 9.564 1.00 42.97 204 LEU A O 1
ATOM 1630 N N . ASN A 1 205 ? 24.074 -15.957 8.354 1.00 44.19 205 ASN A N 1
ATOM 1631 C CA . ASN A 1 205 ? 23.229 -17.154 8.124 1.00 44.19 205 ASN A CA 1
ATOM 1632 C C . ASN A 1 205 ? 22.865 -17.519 6.670 1.00 44.19 205 ASN A C 1
ATOM 1634 O O . ASN A 1 205 ? 22.091 -18.451 6.470 1.00 44.19 205 ASN A O 1
ATOM 1638 N N . ILE A 1 206 ? 23.423 -16.875 5.636 1.00 48.34 206 ILE A N 1
ATOM 1639 C CA . ILE A 1 206 ? 23.026 -17.176 4.237 1.00 48.34 206 ILE A CA 1
ATOM 1640 C C . ILE A 1 206 ? 23.939 -18.209 3.525 1.00 48.34 206 ILE A C 1
ATOM 1642 O O . ILE A 1 206 ? 23.603 -18.662 2.436 1.00 48.34 206 ILE A O 1
ATOM 1646 N N . ILE A 1 207 ? 25.040 -18.690 4.128 1.00 45.81 207 ILE A N 1
ATOM 1647 C CA . ILE A 1 207 ? 25.993 -19.596 3.428 1.00 45.81 207 ILE A CA 1
ATOM 1648 C C . ILE A 1 207 ? 25.985 -21.075 3.899 1.00 45.81 207 ILE A C 1
ATOM 1650 O O . ILE A 1 207 ? 26.614 -21.907 3.257 1.00 45.81 207 ILE A O 1
ATOM 1654 N N . GLN A 1 208 ? 25.233 -21.494 4.926 1.00 46.66 208 GLN A N 1
ATOM 1655 C CA . GLN A 1 208 ? 25.328 -22.884 5.445 1.00 46.66 208 GLN A CA 1
ATOM 1656 C C . GLN A 1 208 ? 24.065 -23.751 5.332 1.00 46.66 208 GLN A C 1
ATOM 1658 O O . GLN A 1 208 ? 23.753 -24.536 6.226 1.00 46.66 208 GLN A O 1
ATOM 1663 N N . SER A 1 209 ? 23.317 -23.678 4.232 1.00 44.75 209 SER A N 1
ATOM 1664 C CA . SER A 1 209 ? 22.175 -24.591 4.041 1.00 44.75 209 SER A CA 1
ATOM 1665 C C . SER A 1 209 ? 21.960 -24.999 2.591 1.00 44.75 209 SER A C 1
ATOM 1667 O O . SER A 1 209 ? 20.847 -24.891 2.101 1.00 44.75 209 SER A O 1
ATOM 1669 N N . ASN A 1 210 ? 23.011 -25.457 1.907 1.00 44.22 210 ASN A N 1
ATOM 1670 C CA . ASN A 1 210 ? 22.879 -26.305 0.718 1.00 44.22 210 ASN A CA 1
ATOM 1671 C C . ASN A 1 210 ? 24.168 -27.107 0.498 1.00 44.22 210 ASN A C 1
ATOM 1673 O O . ASN A 1 210 ? 25.013 -26.703 -0.288 1.00 44.22 210 ASN A O 1
ATOM 1677 N N . GLU A 1 211 ? 24.306 -28.224 1.214 1.00 43.06 211 GLU A N 1
ATOM 1678 C CA . GLU A 1 211 ? 25.026 -29.421 0.755 1.00 43.06 211 GLU A CA 1
ATOM 1679 C C . GLU A 1 211 ? 24.621 -30.604 1.657 1.00 43.06 211 GLU A C 1
ATOM 1681 O O . GLU A 1 211 ? 25.172 -30.829 2.735 1.00 43.06 211 GLU A O 1
ATOM 1686 N N . LYS A 1 212 ? 23.579 -31.319 1.226 1.00 37.56 212 LYS A N 1
ATOM 1687 C CA . LYS A 1 212 ? 23.348 -32.741 1.491 1.00 37.56 212 LYS A CA 1
ATOM 1688 C C . LYS A 1 212 ? 22.743 -33.361 0.244 1.00 37.56 212 LYS A C 1
ATOM 1690 O O . LYS A 1 212 ? 21.872 -32.693 -0.357 1.00 37.56 212 LYS A O 1
#

Radius of gyration: 25.51 Å; chains: 1; bounding box: 67×65×81 Å

Sequence (212 aa):
MKKNTGEDLKQSKNIKASQTLLPWEEKTLQAVGNVVEFWGFKENHGRIWALLSLRKEGLTALEIRKLLGLSKGAVSMLLQDLENWTIVLRDEDHVNKSHSEGKNSESKNSENKRRGRIYKACSDLFQMISYVLKQREQDLLKNTLFLLKDAHQEAQKVASSEQISTLSTMLSSAIFVQEMLSMFCDNPSFAHSLVKNTSQINDLNIIQSNEK

pLDDT: mean 76.98, std 20.82, range [36.97, 97.62]

Foldseek 3Di:
DDDDDPVVVVVVVVVVVLQEDDPVLVVQLQVQLVVLVVLPDHSVLSNLLSVQAVDPWFDALVSSCRHVVHDSVVSVVSVVVCVVLVQKDWPCVLVPVVPPDDDDPPPPVVVSVVRHITMHGPDDSQLSSLSSCCVPVVVVLVVVLVVLVVVLVVCVVPNDPVVNVVSVVVNVVSVVVVVVSCCSNVCPVVVVVVVVVVVVVPVPPDPPPDDD